Protein AF-A0A6G8BYR2-F1 (afdb_monomer)

Mean predicted aligned error: 15.85 Å

Sequence (179 aa):
MNPRNVGEQSTIRPHPKEGRGKWTAQESSRLRELYPQHTARQIASMMSKPLTEVQRQATKLGLRKHNKGSSKHIGSERMDRGYLIRKVTDTGQPKKDWKRVELIEWEALNGPIPAGMMLMVKNPALPRTMDNLGLFTSQQHWERVLVQNQHPELRQLCQLKGQITQAINRRTSPKRKAP

Secondary structure (DSSP, 8-state):
-----------------TT-SPPPHHHHHHHHHHTTTS-HHHHHHHTT--HHHHHHHHHHTT--------SSPTT-EEEETTEEEEE---SS-HHHHEEEHHHHHHHHHH-SPPTTEEEEES-TTS---STTEEEEEHHHHHHHHHHHT-SHHHHHHHHHHHHHHHHHHHHHS------

Structure (mmCIF, N/CA/C/O backbone):
data_AF-A0A6G8BYR2-F1
#
_entry.id   AF-A0A6G8BYR2-F1
#
loop_
_atom_site.group_PDB
_atom_site.id
_atom_site.type_symbol
_atom_site.label_atom_id
_atom_site.label_alt_id
_atom_site.label_comp_id
_atom_site.label_asym_id
_atom_site.label_entity_id
_atom_site.label_seq_id
_atom_site.pdbx_PDB_ins_code
_atom_site.Cartn_x
_atom_site.Cartn_y
_atom_site.Cartn_z
_atom_site.occupancy
_atom_site.B_iso_or_equiv
_atom_site.auth_seq_id
_atom_site.auth_comp_id
_atom_site.auth_asym_id
_atom_site.auth_atom_id
_atom_site.pdbx_PDB_model_num
ATOM 1 N N . MET A 1 1 ? 4.360 38.176 70.015 1.00 38.22 1 MET A N 1
ATOM 2 C CA . MET A 1 1 ? 3.374 38.404 68.933 1.00 38.22 1 MET A CA 1
ATOM 3 C C . MET A 1 1 ? 3.750 37.559 67.719 1.00 38.22 1 MET A C 1
ATOM 5 O O . MET A 1 1 ? 4.933 37.381 67.472 1.00 38.22 1 MET A O 1
ATOM 9 N N . ASN A 1 2 ? 2.746 36.980 67.061 1.00 35.81 2 ASN A N 1
ATOM 10 C CA . ASN A 1 2 ? 2.781 35.709 66.323 1.00 35.81 2 ASN A CA 1
ATOM 11 C C . ASN A 1 2 ? 3.611 35.664 65.013 1.00 35.81 2 ASN A C 1
ATOM 13 O O . ASN A 1 2 ? 3.721 36.680 64.329 1.00 35.81 2 ASN A O 1
ATOM 17 N N . PRO A 1 3 ? 4.129 34.476 64.632 1.00 36.97 3 PRO A N 1
ATOM 18 C CA . PRO A 1 3 ? 4.984 34.253 63.470 1.00 36.97 3 PRO A CA 1
ATOM 19 C C . PRO A 1 3 ? 4.245 33.764 62.202 1.00 36.97 3 PRO A C 1
ATOM 21 O O . PRO A 1 3 ? 3.216 33.106 62.270 1.00 36.97 3 PRO A O 1
ATOM 24 N N . ARG A 1 4 ? 4.898 34.027 61.060 1.00 37.19 4 ARG A N 1
ATOM 25 C CA . ARG A 1 4 ? 5.060 33.191 59.847 1.00 37.19 4 ARG A CA 1
ATOM 26 C C . ARG A 1 4 ? 3.816 32.619 59.142 1.00 37.19 4 ARG A C 1
ATOM 28 O O . ARG A 1 4 ? 3.274 31.579 59.491 1.00 37.19 4 ARG A O 1
ATOM 35 N N . ASN A 1 5 ? 3.543 33.264 58.009 1.00 40.84 5 ASN A N 1
ATOM 36 C CA . ASN A 1 5 ? 3.005 32.732 56.757 1.00 40.84 5 ASN A CA 1
ATOM 37 C C . ASN A 1 5 ? 3.404 31.258 56.497 1.00 40.84 5 ASN A C 1
ATOM 39 O O . ASN A 1 5 ? 4.590 30.956 56.342 1.00 40.84 5 ASN A O 1
ATOM 43 N N . VAL A 1 6 ? 2.416 30.363 56.423 1.00 37.97 6 VAL A N 1
ATOM 44 C CA . VAL A 1 6 ? 2.552 29.013 55.859 1.00 37.97 6 VAL A CA 1
ATOM 45 C C . VAL A 1 6 ? 1.525 28.910 54.742 1.00 37.97 6 VAL A C 1
ATOM 47 O O . VAL A 1 6 ? 0.324 28.846 54.993 1.00 37.97 6 VAL A O 1
ATOM 50 N N . GLY A 1 7 ? 2.028 28.956 53.509 1.00 35.97 7 GLY A N 1
ATOM 51 C CA . GLY A 1 7 ? 1.240 28.841 52.294 1.00 35.97 7 GLY A CA 1
ATOM 52 C C . GLY A 1 7 ? 0.418 27.559 52.272 1.00 35.97 7 GLY A C 1
ATOM 53 O O . GLY A 1 7 ? 0.897 26.477 52.619 1.00 35.97 7 GLY A O 1
ATOM 54 N N . GLU A 1 8 ? -0.828 27.729 51.847 1.00 34.91 8 GLU A N 1
ATOM 55 C CA . GLU A 1 8 ? -1.816 26.700 51.572 1.00 34.91 8 GLU A CA 1
ATOM 56 C C . GLU A 1 8 ? -1.212 25.592 50.704 1.00 34.91 8 GLU A C 1
ATOM 58 O O . GLU A 1 8 ? -1.094 25.693 49.481 1.00 34.91 8 GLU A O 1
ATOM 63 N N . GLN A 1 9 ? -0.839 24.487 51.345 1.00 35.09 9 GLN A N 1
ATOM 64 C CA . GLN A 1 9 ? -0.649 23.229 50.648 1.00 35.09 9 GLN A CA 1
ATOM 65 C C . GLN A 1 9 ? -2.033 22.776 50.190 1.00 35.09 9 GLN A C 1
ATOM 67 O O . GLN A 1 9 ? -2.810 22.214 50.961 1.00 35.09 9 GLN A O 1
ATOM 72 N N . SER A 1 10 ? -2.348 23.075 48.927 1.00 36.00 10 SER A N 1
ATOM 73 C CA . SER A 1 10 ? -3.464 22.490 48.195 1.00 36.00 10 SER A CA 1
ATOM 74 C C . SER A 1 10 ? -3.357 20.973 48.326 1.00 36.00 10 SER A C 1
ATOM 76 O O . SER A 1 10 ? -2.508 20.316 47.719 1.00 36.00 10 SER A O 1
ATOM 78 N N . THR A 1 11 ? -4.166 20.426 49.227 1.00 37.25 11 THR A N 1
ATOM 79 C CA . THR A 1 11 ? -4.228 19.004 49.516 1.00 37.25 11 THR A CA 1
ATOM 80 C C . THR A 1 11 ? -4.771 18.318 48.272 1.00 37.25 11 THR A C 1
ATOM 82 O O . THR A 1 11 ? -5.967 18.347 47.987 1.00 37.25 11 THR A O 1
ATOM 85 N N . ILE A 1 12 ? -3.875 17.702 47.499 1.00 39.19 12 ILE A N 1
ATOM 86 C CA . ILE A 1 12 ? -4.235 16.768 46.434 1.00 39.19 12 ILE A CA 1
ATOM 87 C C . ILE A 1 12 ? -4.995 15.626 47.113 1.00 39.19 12 ILE A C 1
ATOM 89 O O . ILE A 1 12 ? -4.398 14.683 47.631 1.00 39.19 12 ILE A O 1
ATOM 93 N N . ARG A 1 13 ? -6.328 15.731 47.166 1.00 37.06 13 ARG A N 1
ATOM 94 C CA . ARG A 1 13 ? -7.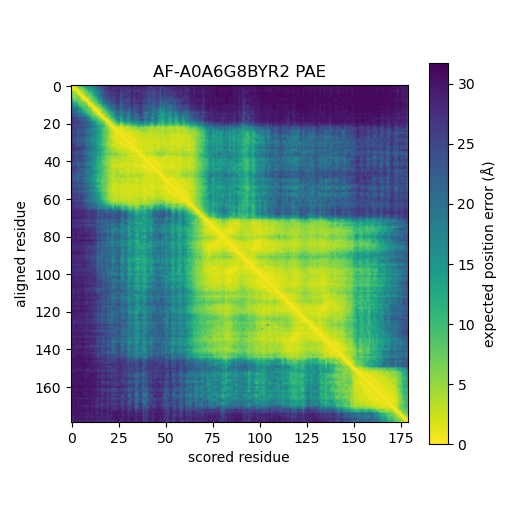189 14.650 47.642 1.00 37.06 13 ARG A CA 1
ATOM 95 C C . ARG A 1 13 ? -6.927 13.431 46.750 1.00 37.06 13 ARG A C 1
ATOM 97 O O . ARG A 1 13 ? -7.122 13.529 45.530 1.00 37.06 13 ARG A O 1
ATOM 104 N N . PRO A 1 14 ? -6.497 12.284 47.305 1.00 39.59 14 PRO A N 1
ATOM 105 C CA . PRO A 1 14 ? -6.423 11.064 46.525 1.00 39.59 14 PRO A CA 1
ATOM 106 C C . PRO A 1 14 ? -7.851 10.734 46.096 1.00 39.59 14 PRO A C 1
ATOM 108 O O . PRO A 1 14 ? -8.724 10.508 46.931 1.00 39.59 14 PRO A O 1
ATOM 111 N N . HIS A 1 15 ? -8.110 10.772 44.790 1.00 40.03 15 HIS A N 1
ATOM 112 C CA . HIS A 1 15 ? -9.406 10.366 44.267 1.00 40.03 15 HIS A CA 1
ATOM 113 C C . HIS A 1 15 ? -9.597 8.878 44.614 1.00 40.03 15 HIS A C 1
ATOM 115 O O . HIS A 1 15 ? -8.688 8.079 44.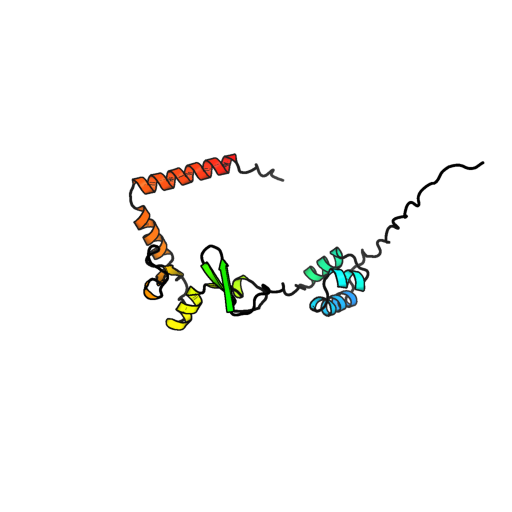343 1.00 40.03 15 HIS A O 1
ATOM 121 N N . PRO A 1 16 ? -10.716 8.494 45.251 1.00 41.28 16 PRO A N 1
ATOM 122 C CA . PRO A 1 16 ? -10.936 7.128 45.705 1.00 41.28 16 PRO A CA 1
ATOM 123 C C . PRO A 1 16 ? -10.871 6.165 44.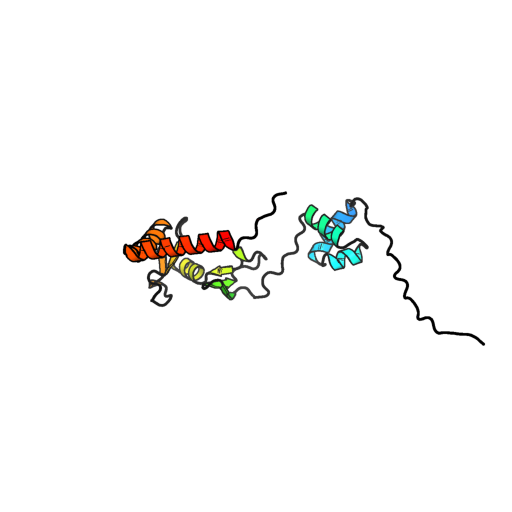513 1.00 41.28 16 PRO A C 1
ATOM 125 O O . PRO A 1 16 ? -11.444 6.419 43.455 1.00 41.28 16 PRO A O 1
ATOM 128 N N . LYS A 1 17 ? -10.139 5.050 44.661 1.00 46.16 17 LYS A N 1
ATOM 129 C CA . LYS A 1 17 ? -10.001 4.004 43.629 1.00 46.16 17 LYS A CA 1
ATOM 130 C C . LYS A 1 17 ? -11.261 3.130 43.541 1.00 46.16 17 LYS A C 1
ATOM 132 O O . LYS A 1 17 ? -11.168 1.902 43.577 1.00 46.16 17 LYS A O 1
ATOM 137 N N . GLU A 1 18 ? -12.430 3.740 43.402 1.00 48.72 18 GLU A N 1
ATOM 138 C CA . GLU A 1 18 ? -13.678 3.043 43.088 1.00 48.72 18 GLU A CA 1
ATOM 139 C C . GLU A 1 18 ? -13.744 2.792 41.580 1.00 48.72 18 GLU A C 1
ATOM 141 O O . GLU A 1 18 ? -14.346 3.523 40.806 1.00 48.72 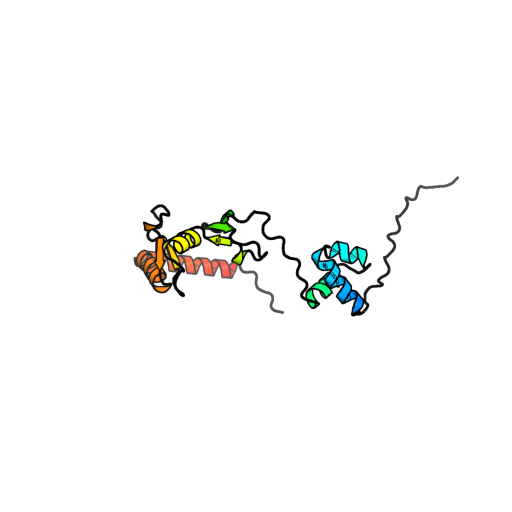18 GLU A O 1
ATOM 146 N N . GLY A 1 19 ? -13.010 1.777 41.131 1.00 49.16 19 GLY A N 1
ATOM 147 C CA . GLY A 1 19 ? -12.955 1.435 39.707 1.00 49.16 19 GLY A CA 1
ATOM 148 C C . GLY A 1 19 ? -12.402 0.054 39.395 1.00 49.16 19 GLY A C 1
ATOM 149 O O . GLY A 1 19 ? -12.519 -0.409 38.277 1.00 49.16 19 GLY A O 1
ATOM 150 N N . ARG A 1 20 ? -11.858 -0.692 40.364 1.00 54.41 20 ARG A N 1
ATOM 151 C CA . ARG A 1 20 ? -11.393 -2.074 40.121 1.00 54.41 20 ARG A CA 1
ATOM 152 C C . ARG A 1 20 ? -12.543 -3.096 40.126 1.00 54.41 20 ARG A C 1
ATOM 154 O O . ARG A 1 20 ? -12.381 -4.207 40.620 1.00 54.41 20 ARG A O 1
ATOM 161 N N . GLY A 1 21 ? -13.710 -2.707 39.619 1.00 62.16 21 GLY A N 1
ATOM 162 C CA . GLY A 1 21 ? -14.908 -3.540 39.542 1.00 62.16 21 GLY A CA 1
ATOM 163 C C . GLY A 1 21 ? -15.011 -4.254 38.195 1.00 62.16 21 GLY A C 1
ATOM 164 O O . GLY A 1 21 ? -14.617 -3.719 37.164 1.00 62.16 21 GLY A O 1
ATOM 165 N N . LYS A 1 22 ? -15.539 -5.482 38.187 1.00 70.31 22 LYS A N 1
ATOM 166 C CA . LYS A 1 22 ? -15.832 -6.213 36.945 1.00 70.31 22 LYS A CA 1
ATOM 167 C C . LYS A 1 22 ? -16.849 -5.410 36.124 1.00 70.31 22 LYS A C 1
ATOM 169 O O . LYS A 1 22 ? -17.891 -5.046 36.653 1.00 70.31 22 LYS A O 1
ATOM 174 N N . TRP A 1 23 ? -16.558 -5.178 34.844 1.00 75.88 23 TRP A N 1
ATOM 175 C CA . TRP A 1 23 ? -17.496 -4.543 33.915 1.00 75.88 23 TRP A CA 1
ATOM 176 C C . TRP A 1 23 ? -18.812 -5.312 33.860 1.00 75.88 23 TRP A C 1
ATOM 178 O O . TRP A 1 23 ? -18.832 -6.499 33.526 1.00 75.88 23 TRP A O 1
ATOM 188 N N . THR A 1 24 ? -19.903 -4.618 34.145 1.00 86.44 24 THR A N 1
ATOM 189 C CA . THR A 1 24 ? -21.259 -5.140 34.017 1.00 86.44 24 THR A CA 1
ATOM 190 C C . THR A 1 24 ? -21.710 -5.133 32.552 1.00 86.44 24 THR A C 1
ATOM 192 O O . THR A 1 24 ? -21.136 -4.459 31.683 1.00 86.44 24 THR A O 1
ATOM 195 N N . ALA A 1 25 ? -22.762 -5.899 32.253 1.00 83.62 25 ALA A N 1
ATOM 196 C CA . ALA A 1 25 ? -23.364 -5.924 30.921 1.00 83.62 25 ALA A CA 1
ATOM 197 C C . ALA A 1 25 ? -23.921 -4.544 30.521 1.00 83.62 25 ALA A C 1
ATOM 199 O O . ALA A 1 25 ? -23.737 -4.122 29.381 1.00 83.62 25 ALA A O 1
ATOM 200 N N . GLN A 1 26 ? -24.512 -3.810 31.470 1.00 82.94 26 GLN A N 1
ATOM 201 C CA . GLN A 1 26 ? -25.056 -2.465 31.254 1.00 82.94 26 GLN A CA 1
ATOM 202 C C . GLN A 1 26 ? -23.958 -1.451 30.925 1.00 82.94 26 GLN A C 1
ATOM 204 O O . GLN A 1 26 ? -24.075 -0.720 29.943 1.00 82.94 26 GLN A O 1
ATOM 209 N N . GLU A 1 27 ? -22.852 -1.460 31.674 1.00 85.62 27 GLU A N 1
ATOM 210 C CA . GLU A 1 27 ? -21.699 -0.597 31.387 1.00 85.62 27 GLU A CA 1
ATOM 211 C C . GLU A 1 27 ? -21.107 -0.908 30.007 1.00 85.62 27 GLU A C 1
ATOM 213 O O . GLU A 1 27 ? -20.753 -0.002 29.256 1.00 85.62 27 GLU A O 1
ATOM 218 N N . SER A 1 28 ? -21.045 -2.190 29.637 1.00 86.88 28 SER A N 1
ATOM 219 C CA . SER A 1 28 ? -20.542 -2.618 28.329 1.00 86.88 28 SER A CA 1
ATOM 220 C C . SER A 1 28 ? -21.453 -2.170 27.181 1.00 86.88 28 SER A C 1
ATOM 222 O O . SER A 1 28 ? -20.954 -1.752 26.137 1.00 86.88 28 SER A O 1
ATOM 224 N N . SER A 1 29 ? -22.775 -2.222 27.361 1.00 87.19 29 SER A N 1
ATOM 225 C CA . SER A 1 29 ? -23.745 -1.697 26.390 1.00 87.19 29 SER A CA 1
ATOM 226 C C . SER A 1 29 ? -23.658 -0.180 26.272 1.00 87.19 29 SER A C 1
ATOM 228 O O . SER A 1 29 ? -23.573 0.338 25.160 1.00 87.19 29 SER A O 1
ATOM 230 N N . ARG A 1 30 ? -23.565 0.530 27.403 1.00 88.94 30 ARG A N 1
ATOM 231 C CA . ARG A 1 30 ? -23.409 1.987 27.412 1.00 88.94 30 ARG A CA 1
ATOM 232 C C . ARG A 1 30 ? -22.109 2.420 26.741 1.00 88.94 30 ARG A C 1
ATOM 234 O O . ARG A 1 30 ? -22.097 3.384 25.983 1.00 88.94 30 ARG A O 1
ATOM 241 N N . LEU A 1 31 ? -21.027 1.666 26.945 1.00 88.50 31 LEU A N 1
ATOM 242 C CA . LEU A 1 31 ? -19.773 1.889 26.234 1.00 88.50 31 LEU A CA 1
ATOM 243 C C . LEU A 1 31 ? -19.962 1.742 24.719 1.00 88.50 31 LEU A C 1
ATOM 245 O O . LEU A 1 31 ? -19.495 2.611 23.994 1.00 88.50 31 LEU A O 1
ATOM 249 N N . ARG A 1 32 ? -20.665 0.709 24.230 1.00 87.88 32 ARG A N 1
ATOM 250 C CA . ARG A 1 32 ? -20.941 0.545 22.786 1.00 87.88 32 ARG A CA 1
ATOM 251 C C . ARG A 1 32 ? -21.738 1.709 22.197 1.00 87.88 32 ARG A C 1
ATOM 253 O O . ARG A 1 32 ? -21.446 2.118 21.081 1.00 87.88 32 ARG A O 1
ATOM 260 N N . GLU A 1 33 ? -22.705 2.232 22.940 1.00 88.75 33 GLU A N 1
ATOM 261 C CA . GLU A 1 33 ? -23.562 3.340 22.510 1.00 88.75 33 GLU A CA 1
ATOM 262 C C . GLU A 1 33 ? -22.806 4.677 22.448 1.00 88.75 33 GLU A C 1
ATOM 264 O O . GLU A 1 33 ? -22.962 5.443 21.501 1.00 88.75 33 GLU A O 1
ATOM 269 N N . LEU A 1 34 ? -21.938 4.944 23.430 1.00 87.69 34 LEU A N 1
ATOM 270 C CA . LEU A 1 34 ? -21.209 6.212 23.534 1.00 87.69 34 LEU A CA 1
ATOM 271 C C . LEU A 1 34 ? -19.938 6.260 22.669 1.00 87.69 34 LEU A C 1
ATOM 273 O O . LEU A 1 34 ? -19.490 7.346 22.297 1.00 87.69 34 LEU A O 1
ATOM 277 N N . TYR A 1 35 ? -19.339 5.110 22.340 1.00 85.81 35 TYR A N 1
ATOM 278 C CA . TYR A 1 35 ? -18.058 5.034 21.621 1.00 85.81 35 TYR A CA 1
ATOM 279 C C . TYR A 1 35 ? -18.038 5.667 20.215 1.00 85.81 35 TYR A C 1
ATOM 281 O O . TYR A 1 35 ? -17.005 6.237 19.849 1.00 85.81 35 TYR A O 1
ATOM 289 N N . PRO A 1 36 ? -19.122 5.614 19.412 1.00 82.06 36 PRO A N 1
ATOM 290 C CA . PRO A 1 36 ? -19.181 6.306 18.125 1.00 82.06 36 PRO A CA 1
ATOM 291 C C . PRO A 1 36 ? -19.123 7.835 18.254 1.00 82.06 36 PRO A C 1
ATOM 293 O O . PRO A 1 36 ? -18.505 8.493 17.418 1.00 82.06 36 PRO A O 1
ATOM 296 N N . GLN A 1 37 ? -19.740 8.401 19.299 1.00 82.94 37 GLN A N 1
ATOM 297 C CA . GLN A 1 37 ? -19.917 9.851 19.454 1.00 82.94 37 GLN A CA 1
ATOM 298 C C . GLN A 1 37 ? -18.834 10.506 20.322 1.00 82.94 37 GLN A C 1
ATOM 300 O O . GLN A 1 37 ? -18.429 11.642 20.072 1.00 82.94 37 GLN A O 1
ATOM 305 N N . HIS A 1 38 ? -18.317 9.794 21.324 1.00 84.12 38 HIS A N 1
ATOM 306 C CA . HIS A 1 38 ? -17.411 10.350 22.323 1.00 84.12 38 HIS A CA 1
ATOM 307 C C . HIS A 1 38 ? -16.025 9.701 22.277 1.00 84.12 38 HIS A C 1
ATOM 309 O O . HIS A 1 38 ? -15.837 8.534 21.939 1.00 84.12 38 HIS A O 1
ATOM 315 N N . THR A 1 39 ? -14.992 10.470 22.621 1.00 85.94 39 THR A N 1
ATOM 316 C CA . THR A 1 39 ? -13.645 9.915 22.825 1.00 85.94 39 THR A CA 1
ATOM 317 C C . THR A 1 39 ? -13.599 9.064 24.092 1.00 85.94 39 THR A C 1
ATOM 319 O O . THR A 1 39 ? -14.304 9.348 25.055 1.00 85.94 39 THR A O 1
ATOM 322 N N . ALA A 1 40 ? -12.692 8.083 24.156 1.00 85.19 40 ALA A N 1
ATOM 323 C CA . ALA A 1 40 ? -12.499 7.275 25.366 1.00 85.19 40 ALA A CA 1
ATOM 324 C C . ALA A 1 40 ? -12.237 8.129 26.625 1.00 85.19 40 ALA A C 1
ATOM 326 O O . ALA A 1 40 ? -12.639 7.747 27.717 1.00 85.19 40 ALA A O 1
ATOM 327 N N . ARG A 1 41 ? -11.616 9.309 26.467 1.00 86.69 41 ARG A N 1
ATOM 328 C CA . ARG A 1 41 ? -11.409 10.281 27.550 1.00 86.69 41 ARG A CA 1
ATOM 329 C C . ARG A 1 41 ? -12.711 10.925 28.020 1.00 86.69 41 ARG A C 1
ATOM 331 O O . ARG A 1 41 ? -12.932 11.000 29.219 1.00 86.69 41 ARG A O 1
ATOM 338 N N . GLN A 1 42 ? -13.572 11.347 27.097 1.00 87.62 42 GLN A N 1
ATOM 339 C CA . GLN A 1 42 ? -14.892 11.885 27.438 1.00 87.62 42 GLN A CA 1
ATOM 340 C C . GLN A 1 42 ? -15.779 10.813 28.083 1.00 87.62 42 GLN A C 1
ATOM 342 O O . GLN A 1 42 ? -16.419 11.088 29.089 1.00 87.62 42 GLN A O 1
ATOM 347 N N . ILE A 1 43 ? -15.751 9.579 27.570 1.00 89.19 43 ILE A N 1
ATOM 348 C CA . ILE A 1 43 ? -16.507 8.451 28.139 1.00 89.19 43 ILE A CA 1
ATOM 349 C C . ILE A 1 43 ? -16.023 8.124 29.556 1.00 89.19 43 ILE A C 1
ATOM 351 O O . ILE A 1 43 ? -16.841 7.908 30.443 1.00 89.19 43 ILE A O 1
ATOM 355 N N . ALA A 1 44 ? -14.707 8.136 29.788 1.00 88.94 44 ALA A N 1
ATOM 356 C CA . ALA A 1 44 ? -14.128 7.958 31.119 1.00 88.94 44 ALA A CA 1
ATOM 357 C C . ALA A 1 44 ? -14.656 8.999 32.118 1.00 88.94 44 ALA A C 1
ATOM 359 O O . ALA A 1 44 ? -15.061 8.634 33.219 1.00 88.94 44 ALA A O 1
ATOM 360 N N . SER A 1 45 ? -14.731 10.270 31.707 1.00 89.00 45 SER A N 1
ATOM 361 C CA . SER A 1 45 ? -15.327 11.338 32.517 1.00 89.00 45 SER A CA 1
ATOM 362 C C . SER A 1 45 ? -16.835 11.160 32.736 1.00 89.00 45 SER A C 1
ATOM 364 O O . SER A 1 45 ? -17.306 11.420 33.833 1.00 89.00 45 SER A O 1
ATOM 366 N N . MET A 1 46 ? -17.588 10.696 31.732 1.00 88.06 46 MET A N 1
ATOM 367 C CA . MET A 1 46 ? -19.042 10.484 31.835 1.00 88.06 46 MET A CA 1
ATOM 368 C C . MET A 1 46 ? -19.423 9.291 32.720 1.00 88.06 46 MET A C 1
ATOM 370 O O . MET A 1 46 ? -20.448 9.329 33.389 1.00 88.06 46 MET A O 1
ATOM 374 N N . MET A 1 47 ? -18.624 8.221 32.702 1.00 84.00 47 MET A N 1
ATOM 375 C CA . MET A 1 47 ? -18.880 6.989 33.461 1.00 84.00 47 MET A CA 1
ATOM 376 C C . MET A 1 47 ? -18.142 6.951 34.808 1.00 84.00 47 MET A C 1
ATOM 378 O O . MET A 1 47 ? -18.206 5.935 35.495 1.00 84.00 47 MET A O 1
ATOM 382 N N . SER A 1 48 ? -17.402 8.011 35.162 1.00 85.50 48 SER A N 1
ATOM 383 C CA . SER A 1 48 ? -16.525 8.067 36.344 1.00 85.50 48 SER A CA 1
ATOM 384 C C . SER A 1 48 ? -15.570 6.866 36.455 1.00 85.50 48 SER A C 1
ATOM 386 O O . SER A 1 48 ? -15.285 6.376 37.544 1.00 85.50 48 SER A O 1
ATOM 388 N N . LYS A 1 49 ? -15.060 6.375 35.315 1.00 84.12 49 LYS A N 1
ATOM 389 C CA . LYS A 1 49 ? -14.122 5.238 35.231 1.00 84.12 49 LYS A CA 1
ATOM 390 C C . LYS A 1 49 ? -12.732 5.719 34.805 1.00 84.12 49 LYS A C 1
ATOM 392 O O . LYS A 1 49 ? -12.623 6.672 34.032 1.00 84.12 49 LYS A O 1
ATOM 397 N N . PRO A 1 50 ? -11.644 5.038 35.202 1.00 87.38 50 PRO A N 1
ATOM 398 C CA . PRO A 1 50 ? -10.314 5.322 34.674 1.00 87.38 50 PRO A CA 1
ATOM 399 C C . PRO A 1 50 ? -10.253 5.153 33.146 1.00 87.38 50 PRO A C 1
ATOM 401 O O . PRO A 1 50 ? -10.733 4.158 32.599 1.00 87.38 50 PRO A O 1
ATOM 404 N N . LEU A 1 51 ? -9.578 6.079 32.451 1.00 85.38 51 LEU A N 1
ATOM 405 C CA . LEU A 1 51 ? -9.374 6.025 30.992 1.00 85.38 51 LEU A CA 1
ATOM 406 C C . LEU A 1 51 ? -8.802 4.679 30.525 1.00 85.38 51 LEU A C 1
ATOM 408 O O . LEU A 1 51 ? -9.236 4.131 29.512 1.00 85.38 51 LEU A O 1
ATOM 412 N N . THR A 1 52 ? -7.841 4.143 31.276 1.00 85.19 52 THR A N 1
ATOM 413 C CA . THR A 1 52 ? -7.187 2.862 30.982 1.00 85.19 52 THR A CA 1
ATOM 414 C C . THR A 1 52 ? -8.174 1.697 30.990 1.00 85.19 52 THR A C 1
ATOM 416 O O . THR A 1 52 ? -8.044 0.765 30.199 1.00 85.19 52 THR A O 1
ATOM 419 N N . GLU A 1 53 ? -9.198 1.756 31.838 1.00 86.62 53 GLU A N 1
ATOM 420 C CA . GLU A 1 53 ? -10.201 0.709 31.963 1.00 86.62 53 GLU A CA 1
ATOM 421 C C . GLU A 1 53 ? -11.204 0.744 30.809 1.00 86.62 53 GLU A C 1
ATOM 423 O O . GLU A 1 53 ? -11.490 -0.289 30.205 1.00 86.62 53 GLU A O 1
ATOM 428 N N . VAL A 1 54 ? -11.649 1.948 30.436 1.00 87.62 54 VAL A N 1
ATOM 429 C CA . VAL A 1 54 ? -12.485 2.184 29.250 1.00 87.62 54 VAL A CA 1
ATOM 430 C C . VAL A 1 54 ? -11.761 1.734 27.980 1.00 87.62 54 VAL A C 1
ATOM 432 O O . VAL A 1 54 ? -12.353 1.063 27.139 1.00 87.62 54 VAL A O 1
ATOM 435 N N . GLN A 1 55 ? -10.463 2.030 27.847 1.00 86.56 55 GLN A N 1
ATOM 436 C CA . GLN A 1 55 ? -9.642 1.565 26.722 1.00 86.56 55 GLN A CA 1
ATOM 437 C C . GLN A 1 55 ? -9.507 0.036 26.688 1.00 86.56 55 GLN A C 1
ATOM 439 O O . GLN A 1 55 ? -9.650 -0.574 25.623 1.00 86.56 55 GLN A O 1
ATOM 444 N N . ARG A 1 56 ? -9.260 -0.598 27.844 1.00 87.38 56 ARG A N 1
ATOM 445 C CA . ARG A 1 56 ? -9.144 -2.060 27.945 1.00 87.38 56 ARG A CA 1
ATOM 446 C C . ARG A 1 56 ? -10.461 -2.742 27.589 1.00 87.38 56 ARG A C 1
ATOM 448 O O . ARG A 1 56 ? -10.455 -3.713 26.834 1.00 87.38 56 ARG A O 1
ATOM 455 N N . GLN A 1 57 ? -11.580 -2.215 28.081 1.00 88.56 57 GLN A N 1
ATOM 456 C CA . GLN A 1 57 ? -12.896 -2.749 27.757 1.00 88.56 57 GLN A CA 1
ATOM 457 C C . GLN A 1 57 ? -13.264 -2.511 26.293 1.00 88.56 57 GLN A C 1
ATOM 459 O O . GLN A 1 57 ? -13.726 -3.439 25.640 1.00 88.56 57 GLN A O 1
ATOM 464 N N . ALA A 1 58 ? -13.004 -1.327 25.737 1.00 87.56 58 ALA A N 1
ATOM 465 C CA . ALA A 1 58 ? -13.240 -1.059 24.319 1.00 87.56 58 ALA A CA 1
ATOM 466 C C . ALA A 1 58 ? -12.463 -2.038 23.428 1.00 87.56 58 ALA A C 1
ATOM 468 O O . ALA A 1 58 ? -13.033 -2.622 22.510 1.00 87.56 58 ALA A O 1
ATOM 469 N N . THR A 1 59 ? -11.198 -2.306 23.767 1.00 85.88 59 THR A N 1
ATOM 470 C CA . THR A 1 59 ? -10.377 -3.309 23.073 1.00 85.88 59 THR A CA 1
ATOM 471 C C . THR A 1 59 ? -10.987 -4.708 23.188 1.00 85.88 59 THR A C 1
ATOM 473 O O . THR A 1 59 ? -11.100 -5.404 22.182 1.00 85.88 59 THR A O 1
ATOM 476 N N . LYS A 1 60 ? -11.442 -5.104 24.387 1.00 87.19 60 LYS A N 1
ATOM 477 C CA . LYS A 1 60 ? -12.113 -6.394 24.626 1.00 87.19 60 LYS A CA 1
ATOM 478 C C . LYS A 1 60 ? -13.422 -6.535 23.841 1.00 87.19 60 LYS A C 1
ATOM 480 O O . LYS A 1 60 ? -13.739 -7.624 23.380 1.00 87.19 60 LYS A O 1
ATOM 485 N N . LEU A 1 61 ? -14.170 -5.445 23.681 1.00 85.44 61 LEU A N 1
ATOM 486 C CA . LEU A 1 61 ? -15.419 -5.396 22.916 1.00 85.44 61 LEU A CA 1
ATOM 487 C C . LEU A 1 61 ? -15.198 -5.190 21.407 1.00 85.44 61 LEU A C 1
ATOM 489 O O . LEU A 1 61 ? -16.175 -5.110 20.668 1.00 85.44 61 LEU A O 1
ATOM 493 N N . GLY A 1 62 ? -13.946 -5.075 20.944 1.00 84.06 62 GLY A N 1
ATOM 494 C CA . GLY A 1 62 ? -13.618 -4.811 19.540 1.00 84.06 62 GLY A CA 1
ATOM 495 C C . GLY A 1 62 ? -13.994 -3.404 19.059 1.00 84.06 62 GLY A C 1
ATOM 496 O O . GLY A 1 62 ? -13.970 -3.140 17.858 1.00 84.06 62 GLY A O 1
ATOM 497 N N . LEU A 1 63 ? -14.321 -2.492 19.977 1.00 82.94 63 LEU A N 1
ATOM 498 C CA . LEU A 1 63 ? -14.683 -1.115 19.672 1.00 82.94 63 LEU A CA 1
ATOM 499 C C . LEU A 1 63 ? -13.435 -0.355 19.227 1.00 82.94 63 LEU A C 1
ATOM 501 O O . LEU A 1 63 ? -12.557 -0.018 20.023 1.00 82.94 63 LEU A O 1
ATOM 505 N N . ARG A 1 64 ? -13.352 -0.092 17.925 1.00 72.75 64 ARG A N 1
ATOM 506 C CA . ARG A 1 64 ? -12.313 0.736 17.316 1.00 72.75 64 ARG A CA 1
ATOM 507 C C . ARG A 1 64 ? -12.949 2.020 16.834 1.00 72.75 64 ARG A C 1
ATOM 509 O O . ARG A 1 64 ? -13.947 1.993 16.121 1.00 72.75 64 ARG A O 1
ATOM 516 N N . LYS A 1 65 ? -12.365 3.156 17.213 1.00 69.06 65 LYS A N 1
ATOM 517 C CA . LYS A 1 65 ? -12.786 4.429 16.642 1.00 69.06 65 LYS A CA 1
ATOM 518 C C . LYS A 1 65 ? -12.413 4.355 15.171 1.00 69.06 65 LYS A C 1
ATOM 520 O O . LYS A 1 65 ? -11.296 3.920 14.871 1.00 69.06 65 LYS A O 1
ATOM 525 N N . HIS A 1 66 ? -13.314 4.756 14.274 1.00 58.97 66 HIS A N 1
ATOM 526 C CA . HIS A 1 66 ? -12.903 5.055 12.909 1.00 58.97 66 HIS A CA 1
ATOM 527 C C . HIS A 1 66 ? -11.764 6.052 13.041 1.00 58.97 66 HIS A C 1
ATOM 529 O O . HIS A 1 66 ? -11.956 7.186 13.489 1.00 58.97 66 HIS A O 1
ATOM 535 N N . ASN A 1 67 ? -10.549 5.568 12.792 1.00 56.84 67 ASN A N 1
ATOM 536 C CA . ASN A 1 67 ? -9.383 6.416 12.729 1.00 56.84 67 ASN A CA 1
ATOM 537 C C . ASN A 1 67 ? -9.790 7.441 11.687 1.00 56.84 67 ASN A C 1
ATOM 539 O O . ASN A 1 67 ? -10.126 7.009 10.584 1.00 56.84 67 ASN A O 1
ATOM 543 N N . LYS A 1 68 ? -9.932 8.721 12.068 1.00 56.41 68 LYS A N 1
ATOM 544 C CA . LYS A 1 68 ? -10.354 9.768 11.133 1.00 56.41 68 LYS A CA 1
ATOM 545 C C . LYS A 1 68 ? -9.415 9.586 9.948 1.00 56.41 68 LYS A C 1
ATOM 547 O O . LYS A 1 68 ? -8.211 9.815 10.098 1.00 56.41 68 LYS A O 1
ATOM 552 N N . GLY A 1 69 ? -9.935 9.022 8.852 1.00 57.09 69 GLY A N 1
ATOM 553 C CA . GLY A 1 69 ? -9.156 8.785 7.651 1.00 57.09 69 GLY A CA 1
ATOM 554 C C . GLY A 1 69 ? -8.510 10.114 7.312 1.00 57.09 69 GLY A C 1
ATOM 555 O O . GLY A 1 69 ? -9.055 11.160 7.674 1.00 57.09 69 GLY A O 1
ATOM 556 N N . SER A 1 70 ? -7.314 10.090 6.721 1.00 60.09 70 SER A N 1
ATOM 557 C CA . SER A 1 70 ? -6.580 11.308 6.354 1.00 60.09 70 SER A CA 1
ATOM 558 C C . SER A 1 70 ? -7.564 12.410 5.951 1.00 60.09 70 SER A C 1
ATOM 560 O O . SER A 1 70 ? -8.332 12.173 5.016 1.00 60.09 70 SER A O 1
ATOM 562 N N . SER A 1 71 ? -7.559 13.556 6.651 1.00 65.88 71 SER A N 1
ATOM 563 C CA . SER A 1 71 ? -8.558 14.649 6.548 1.00 65.88 71 SER A CA 1
ATOM 564 C C . SER A 1 71 ? -8.748 15.223 5.135 1.00 65.88 71 SER A C 1
ATOM 566 O O . SER A 1 71 ? -9.549 16.124 4.916 1.00 65.88 71 SER A O 1
ATOM 568 N N . LYS A 1 72 ? -7.961 14.725 4.189 1.00 80.69 72 LYS A N 1
ATOM 569 C CA . LYS A 1 72 ? -8.036 14.985 2.769 1.00 80.69 72 LYS A CA 1
ATOM 570 C C . LYS A 1 72 ? -9.304 14.370 2.169 1.00 80.69 72 LYS A C 1
ATOM 572 O O . LYS A 1 72 ? -9.682 13.249 2.516 1.00 80.69 72 LYS A O 1
ATOM 577 N N . HIS A 1 73 ? -9.929 15.095 1.253 1.00 87.81 73 HIS A N 1
ATOM 578 C CA . HIS A 1 73 ? -11.093 14.623 0.509 1.00 87.81 73 HIS A CA 1
ATOM 579 C C . HIS A 1 73 ? -10.706 13.496 -0.468 1.00 87.81 73 HIS A C 1
ATOM 581 O O . HIS A 1 73 ? -9.536 13.337 -0.832 1.00 87.81 73 HIS A O 1
ATOM 587 N N . ILE A 1 74 ? -11.684 12.692 -0.895 1.00 88.62 74 ILE A N 1
ATOM 588 C CA . ILE A 1 74 ? -11.486 11.729 -1.991 1.00 88.62 74 ILE A CA 1
ATOM 589 C C . ILE A 1 74 ? -11.030 12.508 -3.237 1.00 88.62 74 ILE A C 1
ATOM 591 O O . ILE A 1 74 ? -11.512 13.608 -3.498 1.00 88.62 74 ILE A O 1
ATOM 595 N N . GLY A 1 75 ? -10.043 11.980 -3.957 1.00 89.31 75 GLY A N 1
ATOM 596 C CA . GLY A 1 75 ? -9.387 12.638 -5.088 1.00 89.31 75 GLY A CA 1
ATOM 597 C C . GLY A 1 75 ? -8.143 13.450 -4.723 1.00 89.31 75 GLY A C 1
ATOM 598 O O . GLY A 1 75 ? -7.361 13.770 -5.610 1.00 89.31 75 GLY A O 1
ATOM 599 N N . SER A 1 76 ? -7.890 13.745 -3.442 1.00 91.00 76 SER A N 1
ATOM 600 C CA . SER A 1 76 ? -6.646 14.417 -3.056 1.00 91.00 76 SER A CA 1
ATOM 601 C C . SER A 1 76 ? -5.412 13.570 -3.388 1.00 91.00 76 SER A C 1
ATOM 603 O O . SER A 1 76 ? -5.386 12.362 -3.139 1.00 91.00 76 SER A O 1
ATOM 605 N N . GLU A 1 77 ? -4.352 14.233 -3.843 1.00 94.81 77 GLU A N 1
ATOM 606 C CA . GLU A 1 77 ? -3.078 13.607 -4.200 1.00 94.81 77 GLU A CA 1
ATOM 607 C C . GLU A 1 77 ? -1.969 13.928 -3.191 1.00 94.81 77 GLU A C 1
ATOM 609 O O . GLU A 1 77 ? -2.022 14.917 -2.444 1.00 94.81 77 GLU A O 1
ATOM 614 N N . ARG A 1 78 ? -0.969 13.046 -3.113 1.00 92.75 78 ARG A N 1
ATOM 615 C CA . ARG A 1 78 ? 0.291 13.287 -2.394 1.00 92.75 78 ARG A CA 1
ATOM 616 C C . ARG A 1 78 ? 1.396 12.356 -2.883 1.00 92.75 78 ARG A C 1
ATOM 618 O O . ARG A 1 78 ? 1.117 11.285 -3.416 1.00 92.75 78 ARG A O 1
ATOM 625 N N . MET A 1 79 ? 2.640 12.732 -2.604 1.00 92.69 79 MET A N 1
ATOM 626 C CA . MET A 1 79 ? 3.793 11.848 -2.765 1.00 92.69 79 MET A CA 1
ATOM 627 C C . MET A 1 79 ? 3.929 10.910 -1.558 1.00 92.69 79 MET A C 1
ATOM 629 O O . MET A 1 79 ? 3.797 11.337 -0.409 1.00 92.69 79 MET A O 1
ATOM 633 N N . ASP A 1 80 ? 4.200 9.632 -1.816 1.00 89.75 80 ASP A N 1
ATOM 634 C CA . ASP A 1 80 ? 4.504 8.615 -0.806 1.00 89.75 80 ASP A CA 1
ATOM 635 C C . ASP A 1 80 ? 5.575 7.665 -1.346 1.00 89.75 80 ASP A C 1
ATOM 637 O O . ASP A 1 80 ? 5.374 7.006 -2.364 1.00 89.75 80 ASP A O 1
ATOM 641 N N . ARG A 1 81 ? 6.741 7.617 -0.686 1.00 87.44 81 ARG A N 1
ATOM 642 C CA . ARG A 1 81 ? 7.871 6.742 -1.067 1.00 87.44 81 ARG A CA 1
ATOM 643 C C . ARG A 1 81 ? 8.257 6.831 -2.557 1.00 87.44 81 ARG A C 1
ATOM 645 O O . ARG A 1 81 ? 8.586 5.822 -3.169 1.00 87.44 81 ARG A O 1
ATOM 652 N N . GLY A 1 82 ? 8.188 8.033 -3.133 1.00 85.69 82 GLY A N 1
ATOM 653 C CA . GLY A 1 82 ? 8.505 8.292 -4.544 1.00 85.69 82 GLY A CA 1
ATOM 654 C C . GLY A 1 82 ? 7.355 8.056 -5.529 1.00 85.69 82 GLY A C 1
ATOM 655 O O . GLY A 1 82 ? 7.508 8.364 -6.704 1.00 85.69 82 GLY A O 1
ATOM 656 N N . TYR A 1 83 ? 6.195 7.582 -5.072 1.00 90.06 83 TYR A N 1
ATOM 657 C CA . TYR A 1 83 ? 5.019 7.392 -5.916 1.00 90.06 83 TYR A CA 1
ATOM 658 C C . TYR A 1 83 ? 3.970 8.470 -5.666 1.00 90.06 83 TYR A C 1
ATOM 660 O O . TYR A 1 83 ? 3.690 8.828 -4.519 1.00 90.06 83 TYR A O 1
ATOM 668 N N . LEU A 1 84 ? 3.334 8.933 -6.742 1.00 92.44 84 LEU A N 1
ATOM 669 C CA . LEU A 1 84 ? 2.132 9.748 -6.641 1.00 92.44 84 LEU A CA 1
ATOM 670 C C . LEU A 1 84 ? 0.942 8.841 -6.311 1.00 92.44 84 LEU A C 1
ATOM 672 O O . LEU A 1 84 ? 0.638 7.889 -7.038 1.00 92.44 84 LEU A O 1
ATOM 676 N N . ILE A 1 85 ? 0.275 9.123 -5.197 1.00 95.12 85 ILE A N 1
ATOM 677 C CA . ILE A 1 85 ? -0.898 8.384 -4.733 1.00 95.12 85 ILE A CA 1
ATOM 678 C C . ILE A 1 85 ? -2.100 9.320 -4.619 1.00 95.12 85 ILE A C 1
ATOM 680 O O . ILE A 1 85 ? -1.968 10.475 -4.209 1.00 95.12 85 ILE A O 1
ATOM 684 N N . ARG A 1 86 ? -3.282 8.799 -4.947 1.00 95.88 86 ARG A N 1
ATOM 685 C CA . ARG A 1 86 ? -4.567 9.500 -4.882 1.00 95.88 86 ARG A CA 1
ATOM 686 C C . ARG A 1 86 ? -5.489 8.793 -3.899 1.00 95.88 86 ARG A C 1
ATOM 688 O O . ARG A 1 86 ? -5.524 7.559 -3.848 1.00 95.88 86 ARG A O 1
ATOM 695 N N . LYS A 1 87 ? -6.219 9.576 -3.103 1.00 92.12 87 LYS A N 1
ATOM 696 C CA . LYS A 1 87 ? -7.233 9.045 -2.191 1.00 92.12 87 LYS A CA 1
ATOM 697 C C . LYS A 1 87 ? -8.434 8.566 -3.009 1.00 92.12 87 LYS A C 1
ATOM 699 O O . LYS A 1 87 ? -9.071 9.378 -3.669 1.00 92.12 87 LYS A O 1
ATOM 704 N N . VAL A 1 88 ? -8.728 7.272 -2.977 1.00 92.94 88 VAL A N 1
ATOM 705 C CA . VAL A 1 88 ? -9.813 6.632 -3.742 1.00 92.94 88 VAL A CA 1
ATOM 706 C C . VAL A 1 88 ? -11.023 6.290 -2.877 1.00 92.94 88 VAL A C 1
ATOM 708 O O . VAL A 1 88 ? -12.145 6.333 -3.366 1.00 92.94 88 VAL A O 1
ATOM 711 N N . THR A 1 89 ? -10.821 6.004 -1.588 1.00 88.81 89 THR A N 1
ATOM 712 C CA . THR A 1 89 ? -11.901 5.692 -0.636 1.00 88.81 89 THR A CA 1
ATOM 713 C C . THR A 1 89 ? -11.668 6.371 0.713 1.00 88.81 89 THR A C 1
ATOM 715 O O . THR A 1 89 ? -10.583 6.893 0.977 1.00 88.81 89 THR A O 1
ATOM 718 N N . ASP A 1 90 ? -12.687 6.383 1.576 1.00 83.88 90 ASP A N 1
ATOM 719 C CA . ASP A 1 90 ? -12.606 6.933 2.937 1.00 83.88 90 ASP A CA 1
ATOM 720 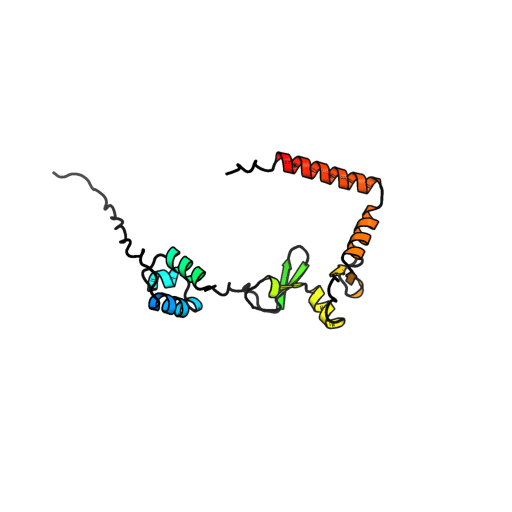C C . ASP A 1 90 ? -13.050 5.908 3.994 1.00 83.88 90 ASP A C 1
ATOM 722 O O . ASP A 1 90 ? -13.940 6.133 4.807 1.00 83.88 90 ASP A O 1
ATOM 726 N N . THR A 1 91 ? -12.441 4.724 3.949 1.00 79.06 91 THR A N 1
ATOM 727 C CA . THR A 1 91 ? -12.731 3.602 4.857 1.00 79.06 91 THR A CA 1
ATOM 728 C C . THR A 1 91 ? -12.044 3.740 6.221 1.00 79.06 91 THR A C 1
ATOM 730 O O . THR A 1 91 ? -12.322 2.972 7.145 1.00 79.06 91 THR A O 1
ATOM 733 N N . GLY A 1 92 ? -11.117 4.694 6.365 1.00 76.81 92 GLY A N 1
ATOM 734 C CA . GLY A 1 92 ? -10.265 4.850 7.546 1.00 76.81 92 GLY A CA 1
ATOM 735 C C . GLY A 1 92 ? -9.088 3.865 7.579 1.00 76.81 92 GLY A C 1
ATOM 736 O O . GLY A 1 92 ? -8.366 3.799 8.578 1.00 76.81 92 GLY A O 1
ATOM 737 N N . GLN A 1 93 ? -8.875 3.098 6.504 1.00 80.38 93 GLN A N 1
ATOM 738 C CA . GLN A 1 93 ? -7.739 2.194 6.325 1.00 80.38 93 GLN A CA 1
ATOM 739 C C . GLN A 1 93 ? -6.818 2.746 5.227 1.00 80.38 93 GLN A C 1
ATOM 741 O O . GLN A 1 93 ? -7.063 2.495 4.047 1.00 80.38 93 GLN A O 1
ATOM 746 N N . PRO A 1 94 ? -5.695 3.412 5.573 1.00 83.31 94 PRO A N 1
ATOM 747 C CA . PRO A 1 94 ? -4.853 4.105 4.595 1.00 83.31 94 PRO A CA 1
ATOM 748 C C . PRO A 1 94 ? -4.377 3.248 3.416 1.00 83.31 94 PRO A C 1
ATOM 750 O O . PRO A 1 94 ? -4.236 3.759 2.314 1.00 83.31 94 PRO A O 1
ATOM 753 N N . LYS A 1 95 ? -4.152 1.943 3.625 1.00 85.38 95 LYS A N 1
ATOM 754 C CA . LYS A 1 95 ? -3.734 1.012 2.560 1.00 85.38 95 LYS A CA 1
ATOM 755 C C . LYS A 1 95 ? -4.805 0.780 1.489 1.00 85.38 95 LYS A C 1
ATOM 757 O O . LYS A 1 95 ? -4.450 0.449 0.367 1.00 85.38 95 LYS A O 1
ATOM 762 N N . LYS A 1 96 ? -6.085 0.886 1.854 1.00 85.50 96 LYS A N 1
ATOM 763 C CA . LYS A 1 96 ? -7.225 0.765 0.933 1.00 85.50 96 LYS A CA 1
ATOM 764 C C . LYS A 1 96 ? -7.608 2.125 0.360 1.00 85.50 96 LYS A C 1
ATOM 766 O O . LYS A 1 96 ? -7.905 2.233 -0.820 1.00 85.50 96 LYS A O 1
ATOM 771 N N . ASP A 1 97 ? -7.529 3.151 1.203 1.00 89.38 97 ASP A N 1
ATOM 772 C CA . ASP A 1 97 ? -7.941 4.514 0.873 1.00 89.38 97 ASP A CA 1
ATOM 773 C C . ASP A 1 97 ? -7.028 5.207 -0.126 1.00 89.38 97 ASP A C 1
ATOM 775 O O . ASP A 1 97 ? -7.468 6.133 -0.797 1.00 89.38 97 ASP A O 1
ATOM 779 N N . TRP A 1 98 ? -5.777 4.771 -0.247 1.00 92.44 98 TRP A N 1
ATOM 780 C CA . TRP A 1 98 ? -4.793 5.385 -1.125 1.00 92.44 98 TRP A CA 1
ATOM 781 C C . TRP A 1 98 ? -4.294 4.387 -2.161 1.00 92.44 98 TRP A C 1
ATOM 783 O O . TRP A 1 98 ? -3.748 3.340 -1.814 1.00 92.44 98 TRP A O 1
ATOM 793 N N . LYS A 1 99 ? -4.425 4.749 -3.439 1.00 93.81 99 LYS A N 1
ATOM 794 C CA . LYS A 1 99 ? -3.933 3.959 -4.571 1.00 93.81 99 LYS A CA 1
ATOM 795 C C . LYS A 1 99 ? -2.970 4.798 -5.407 1.00 93.81 99 LYS A C 1
ATOM 797 O O . LYS A 1 99 ? -3.101 6.018 -5.480 1.00 93.81 99 LYS A O 1
ATOM 802 N N . ARG A 1 100 ? -1.967 4.159 -6.013 1.00 93.81 100 ARG A N 1
ATOM 803 C CA . ARG A 1 100 ? -1.036 4.823 -6.943 1.00 93.81 100 ARG A CA 1
ATOM 804 C C . ARG A 1 100 ? -1.807 5.381 -8.131 1.00 93.81 100 ARG A C 1
ATOM 806 O O . ARG A 1 100 ? -2.598 4.655 -8.726 1.00 93.81 100 ARG A O 1
ATOM 813 N N . VAL A 1 101 ? -1.529 6.632 -8.490 1.00 93.38 101 VAL A N 1
ATOM 814 C CA . VAL A 1 101 ? -2.174 7.312 -9.624 1.00 93.38 101 VAL A CA 1
ATOM 815 C C . VAL A 1 101 ? -1.986 6.516 -10.912 1.00 93.38 101 VAL A C 1
ATOM 817 O O . VAL A 1 101 ? -2.935 6.304 -11.652 1.00 93.38 101 VAL A O 1
ATOM 820 N N . GLU A 1 102 ? -0.797 5.955 -11.112 1.00 90.12 102 GLU A N 1
ATOM 821 C CA . GLU A 1 102 ? -0.479 5.154 -12.300 1.00 90.12 102 GLU A CA 1
ATOM 822 C C . GLU A 1 102 ? -1.286 3.869 -12.399 1.00 90.12 102 GLU A C 1
ATOM 824 O O . GLU A 1 102 ? -1.635 3.462 -13.498 1.00 90.12 102 GLU A O 1
ATOM 829 N N . LEU A 1 103 ? -1.615 3.250 -11.264 1.00 91.88 103 LEU A N 1
ATOM 830 C CA . LEU A 1 103 ? -2.475 2.074 -11.265 1.00 91.88 103 LEU A CA 1
ATOM 831 C C . LEU A 1 103 ? -3.911 2.463 -11.625 1.00 91.88 103 LEU A C 1
ATOM 833 O O . LEU A 1 103 ? -4.558 1.731 -12.358 1.00 91.88 103 LEU A O 1
ATOM 837 N N . ILE A 1 104 ? -4.396 3.609 -11.133 1.00 92.19 104 ILE A N 1
ATOM 838 C CA . ILE A 1 104 ? -5.743 4.111 -11.447 1.00 92.19 104 ILE A CA 1
ATOM 839 C C . ILE A 1 104 ? -5.862 4.408 -12.947 1.00 92.19 104 ILE A C 1
ATOM 841 O O . ILE A 1 104 ? -6.814 3.976 -13.585 1.00 92.19 104 ILE A O 1
ATOM 845 N N . GLU A 1 105 ? -4.888 5.125 -13.510 1.00 92.06 105 GLU A N 1
ATOM 846 C CA . GLU A 1 105 ? -4.873 5.490 -14.932 1.00 92.06 105 GLU A CA 1
ATOM 847 C C . GLU A 1 105 ? -4.709 4.263 -15.835 1.00 92.06 105 GLU A C 1
ATOM 849 O O . GLU A 1 105 ? -5.408 4.140 -16.838 1.00 92.06 105 GLU A O 1
ATOM 854 N N . TRP A 1 106 ? -3.844 3.318 -15.455 1.00 92.62 106 TRP A N 1
ATOM 855 C CA . TRP A 1 106 ? -3.684 2.070 -16.196 1.00 92.62 106 TRP A CA 1
ATOM 856 C C . TRP A 1 106 ? -4.961 1.234 -16.196 1.00 92.62 106 TRP A C 1
ATOM 858 O O . TRP A 1 106 ? -5.369 0.758 -17.253 1.00 92.62 106 TRP A O 1
ATOM 868 N N . GLU A 1 107 ? -5.595 1.064 -15.032 1.00 93.12 107 GLU A N 1
ATOM 869 C CA . GLU A 1 107 ? -6.829 0.286 -14.908 1.00 93.12 107 GLU A CA 1
ATOM 870 C C . GLU A 1 107 ? -7.996 0.907 -15.674 1.00 93.12 107 GLU A C 1
ATOM 872 O O . GLU A 1 107 ? -8.815 0.172 -16.221 1.00 93.12 107 GLU A O 1
ATOM 877 N N . ALA A 1 108 ? -8.050 2.239 -15.758 1.00 90.75 108 ALA A N 1
ATOM 878 C CA . ALA A 1 108 ? -9.060 2.949 -16.536 1.00 90.75 108 ALA A CA 1
ATOM 879 C C . ALA A 1 108 ? -8.937 2.702 -18.052 1.00 90.75 108 ALA A C 1
ATOM 881 O O . ALA A 1 108 ? -9.949 2.731 -18.746 1.00 90.75 108 ALA A O 1
ATOM 882 N N . LEU A 1 109 ? -7.722 2.461 -18.562 1.00 90.81 109 LEU A N 1
ATOM 883 C CA . LEU A 1 109 ? -7.459 2.270 -19.995 1.00 90.81 109 LEU A CA 1
ATOM 884 C C . LEU A 1 109 ? -7.382 0.795 -20.412 1.00 90.81 109 LEU A C 1
ATOM 886 O O . LEU A 1 109 ? -7.921 0.418 -21.445 1.00 90.81 109 LEU A O 1
ATOM 890 N N . ASN A 1 110 ? -6.699 -0.036 -19.623 1.00 90.44 110 ASN A N 1
ATOM 891 C CA . ASN A 1 110 ? -6.356 -1.419 -19.977 1.00 90.44 110 ASN A CA 1
ATOM 892 C C . ASN A 1 110 ? -7.137 -2.460 -19.161 1.00 90.44 110 ASN A C 1
ATOM 894 O O . ASN A 1 110 ? -7.032 -3.656 -19.428 1.00 90.44 110 ASN A O 1
ATOM 898 N N . GLY A 1 111 ? -7.888 -2.024 -18.147 1.00 90.81 111 GLY A N 1
ATOM 899 C CA . GLY A 1 111 ? -8.552 -2.912 -17.200 1.00 90.81 111 GLY A CA 1
ATOM 900 C C . GLY A 1 111 ? -7.647 -3.385 -16.051 1.00 90.81 111 GLY A C 1
ATOM 901 O O . GLY A 1 111 ? -6.528 -2.893 -15.865 1.00 90.81 111 GLY A O 1
ATOM 902 N N . PRO A 1 112 ? -8.136 -4.320 -15.219 1.00 93.00 112 PRO A N 1
ATOM 903 C CA . PRO A 1 112 ? -7.457 -4.727 -13.995 1.00 93.00 112 PRO A CA 1
ATOM 904 C C . PRO A 1 112 ? -6.103 -5.386 -14.276 1.00 93.00 112 PRO A C 1
ATOM 906 O O . PRO A 1 112 ? -5.943 -6.153 -15.224 1.00 93.00 112 PRO A O 1
ATOM 909 N N . ILE A 1 113 ? -5.130 -5.130 -13.402 1.00 91.38 113 ILE A N 1
ATOM 910 C CA . ILE A 1 113 ? -3.816 -5.773 -13.482 1.00 91.38 113 ILE A CA 1
ATOM 911 C C . ILE A 1 113 ? -3.973 -7.272 -13.169 1.00 91.38 113 ILE A C 1
ATOM 913 O O . ILE A 1 113 ? -4.480 -7.606 -12.092 1.00 91.38 113 ILE A O 1
ATOM 917 N N . PRO A 1 114 ? -3.523 -8.181 -14.056 1.00 93.31 114 PRO A N 1
ATOM 918 C CA . PRO A 1 114 ? -3.557 -9.615 -13.798 1.00 93.31 114 PRO A CA 1
ATOM 919 C C . PRO A 1 114 ? -2.791 -9.999 -12.527 1.00 93.31 114 PRO A C 1
ATOM 921 O O . PRO A 1 114 ? -1.776 -9.392 -12.173 1.00 93.31 114 PRO A O 1
ATOM 924 N N . ALA A 1 115 ? -3.253 -11.046 -11.843 1.00 91.56 115 ALA A N 1
ATOM 925 C CA . ALA A 1 115 ? -2.601 -11.534 -10.632 1.00 91.56 115 ALA A CA 1
ATOM 926 C C . ALA A 1 115 ? -1.135 -11.929 -10.904 1.00 91.56 115 ALA A C 1
ATOM 928 O O . ALA A 1 115 ? -0.827 -12.588 -11.893 1.00 91.56 115 ALA A O 1
ATOM 929 N N . GLY A 1 116 ? -0.223 -11.518 -10.018 1.00 91.69 116 GLY A N 1
ATOM 930 C CA . GLY A 1 116 ? 1.217 -11.786 -10.150 1.00 91.69 116 GLY A CA 1
ATOM 931 C C . GLY A 1 116 ? 1.978 -10.819 -11.067 1.00 91.69 116 GLY A C 1
ATOM 932 O O . GLY A 1 116 ? 3.205 -10.904 -11.146 1.00 91.69 116 GLY A O 1
ATOM 933 N N . MET A 1 117 ? 1.286 -9.877 -11.715 1.00 93.06 117 MET A N 1
ATOM 934 C CA . MET A 1 117 ? 1.915 -8.815 -12.498 1.00 93.06 117 MET A CA 1
ATOM 935 C C . MET A 1 117 ? 2.012 -7.509 -11.711 1.00 93.06 117 MET A C 1
ATOM 937 O O . MET A 1 117 ? 1.187 -7.189 -10.855 1.00 93.06 117 MET A O 1
ATOM 941 N N . MET A 1 118 ? 3.048 -6.736 -12.015 1.00 90.62 118 MET A N 1
ATOM 942 C CA . MET A 1 118 ? 3.340 -5.452 -11.396 1.00 90.62 118 MET A CA 1
ATOM 943 C C . MET A 1 118 ? 3.457 -4.383 -12.477 1.00 90.62 118 MET A C 1
ATOM 945 O O . MET A 1 118 ? 4.191 -4.560 -13.449 1.00 90.62 118 MET A O 1
ATOM 949 N N . LEU A 1 119 ? 2.769 -3.258 -12.283 1.00 92.12 119 LEU A N 1
ATOM 950 C CA . LEU A 1 119 ? 2.907 -2.093 -13.150 1.00 92.12 119 LEU A CA 1
ATOM 951 C C . LEU A 1 119 ? 4.171 -1.310 -12.787 1.00 92.12 119 LEU A C 1
ATOM 953 O O . LEU A 1 119 ? 4.327 -0.841 -11.651 1.00 92.12 119 LEU A O 1
ATOM 957 N N . MET A 1 120 ? 5.066 -1.163 -13.759 1.00 90.00 120 MET A N 1
ATOM 958 C CA . MET A 1 120 ? 6.334 -0.458 -13.602 1.00 90.00 120 MET A CA 1
ATOM 959 C C . MET A 1 120 ? 6.706 0.317 -14.860 1.00 90.00 120 MET A C 1
ATOM 961 O O . MET A 1 120 ? 6.228 0.042 -15.959 1.00 90.00 120 MET A O 1
ATOM 965 N N . VAL A 1 121 ? 7.624 1.261 -14.683 1.00 89.62 121 VAL A N 1
ATOM 966 C CA . VAL A 1 121 ? 8.226 2.010 -15.781 1.00 89.62 121 VAL A CA 1
ATOM 967 C C . VAL A 1 121 ? 9.185 1.098 -16.574 1.00 89.62 121 VAL A C 1
ATOM 969 O O . VAL A 1 121 ? 10.000 0.357 -16.007 1.00 89.62 121 VAL A O 1
ATOM 972 N N . LYS A 1 122 ? 9.084 1.120 -17.906 1.00 88.44 122 LYS A N 1
ATOM 973 C CA . LYS A 1 122 ? 9.946 0.371 -18.837 1.00 88.44 122 LYS A CA 1
ATOM 974 C C . LYS A 1 122 ? 11.351 0.969 -18.892 1.00 88.44 122 LYS A C 1
ATOM 976 O O . LYS A 1 122 ? 12.334 0.235 -18.831 1.00 88.44 122 LYS A O 1
ATOM 981 N N . ASN A 1 123 ? 11.453 2.291 -18.945 1.00 85.62 123 ASN A N 1
ATOM 982 C CA . ASN A 1 123 ? 12.720 3.000 -18.892 1.00 85.62 123 ASN A CA 1
ATOM 983 C C . ASN A 1 123 ? 12.671 4.111 -17.828 1.00 85.62 123 ASN A C 1
ATOM 985 O O . ASN A 1 123 ? 11.964 5.101 -18.031 1.00 85.62 123 ASN A O 1
ATOM 989 N N . PRO A 1 124 ? 13.414 3.981 -16.713 1.00 82.50 124 PRO A N 1
ATOM 990 C CA . PRO A 1 124 ? 13.407 4.979 -15.645 1.00 82.50 124 PRO A CA 1
ATOM 991 C C . PRO A 1 124 ? 14.023 6.326 -16.056 1.00 82.50 124 PRO A C 1
ATOM 993 O O . PRO A 1 124 ? 13.816 7.307 -15.351 1.00 82.50 124 PRO A O 1
ATOM 996 N N . ALA A 1 125 ? 14.765 6.391 -17.167 1.00 84.62 125 ALA A N 1
ATOM 997 C CA . ALA A 1 125 ? 15.323 7.640 -17.690 1.00 84.62 125 ALA A CA 1
ATOM 998 C C . ALA A 1 125 ? 14.301 8.481 -18.478 1.00 84.62 125 ALA A C 1
ATOM 1000 O O . ALA A 1 125 ? 14.545 9.655 -18.740 1.00 84.62 125 ALA A O 1
ATOM 1001 N N . LEU A 1 126 ? 13.172 7.888 -18.874 1.00 86.69 126 LEU A N 1
ATOM 1002 C CA . LEU A 1 126 ? 12.111 8.569 -19.611 1.00 86.69 126 LEU A CA 1
ATOM 1003 C C . LEU A 1 126 ? 10.998 9.030 -18.660 1.00 86.69 126 LEU A C 1
ATOM 1005 O O . LEU A 1 126 ? 10.782 8.408 -17.615 1.00 86.69 126 LEU A O 1
ATOM 1009 N N . PRO A 1 127 ? 10.251 10.092 -19.017 1.00 87.00 127 PRO A N 1
ATOM 1010 C CA . PRO A 1 127 ? 9.119 10.532 -18.220 1.00 87.00 127 PRO A CA 1
ATOM 1011 C C . PRO A 1 127 ? 8.072 9.423 -18.084 1.00 87.00 127 PRO A C 1
ATOM 1013 O O . PRO A 1 127 ? 7.945 8.508 -18.904 1.00 87.00 127 PRO A O 1
ATOM 1016 N N . ARG A 1 128 ? 7.295 9.527 -17.012 1.00 83.62 128 ARG A N 1
ATOM 1017 C CA . ARG A 1 128 ? 6.200 8.619 -16.690 1.00 83.62 128 ARG A CA 1
ATOM 1018 C C . ARG A 1 128 ? 4.994 8.909 -17.596 1.00 83.62 128 ARG A C 1
ATOM 1020 O O . ARG A 1 128 ? 4.080 9.629 -17.205 1.00 83.62 128 ARG A O 1
ATOM 1027 N N . THR A 1 129 ? 5.007 8.342 -18.798 1.00 88.50 129 THR A N 1
ATOM 1028 C CA . THR A 1 129 ? 3.890 8.333 -19.759 1.00 88.50 129 THR A CA 1
ATOM 1029 C C . THR A 1 129 ? 3.261 6.942 -19.841 1.00 88.50 129 THR A C 1
ATOM 1031 O O . THR A 1 129 ? 3.897 5.959 -19.459 1.00 88.50 129 THR A O 1
ATOM 1034 N N . MET A 1 130 ? 2.026 6.836 -20.348 1.00 86.31 130 MET A N 1
ATOM 1035 C CA . MET A 1 130 ? 1.344 5.538 -20.503 1.00 86.31 130 MET A CA 1
ATOM 1036 C C . MET A 1 130 ? 2.150 4.555 -21.365 1.00 86.31 130 MET A C 1
ATOM 1038 O O . MET A 1 130 ? 2.253 3.382 -21.015 1.00 86.31 130 MET A O 1
ATOM 1042 N N . ASP A 1 131 ? 2.822 5.041 -22.411 1.00 87.94 131 ASP A N 1
ATOM 1043 C CA . ASP A 1 131 ? 3.650 4.211 -23.299 1.00 87.94 131 ASP A CA 1
ATOM 1044 C C . ASP A 1 131 ? 4.894 3.641 -22.600 1.00 87.94 131 ASP A C 1
ATOM 1046 O O . ASP A 1 131 ? 5.338 2.520 -22.884 1.00 87.94 131 ASP A O 1
ATOM 1050 N N . ASN A 1 132 ? 5.441 4.396 -21.643 1.00 90.38 132 ASN A N 1
ATOM 1051 C CA . ASN A 1 132 ? 6.588 3.999 -20.830 1.00 90.38 132 ASN A CA 1
ATOM 1052 C C . ASN A 1 132 ? 6.180 3.161 -19.602 1.00 90.38 132 ASN A C 1
ATOM 1054 O O . ASN A 1 132 ? 7.040 2.745 -18.828 1.00 90.38 132 ASN A O 1
ATOM 1058 N N . LEU A 1 133 ? 4.892 2.870 -19.412 1.00 90.88 133 LEU A N 1
ATOM 1059 C CA . LEU A 1 133 ? 4.421 1.914 -18.412 1.00 90.88 133 LEU A CA 1
ATOM 1060 C C . LEU A 1 133 ? 4.260 0.525 -19.034 1.00 90.88 133 LEU A C 1
ATOM 1062 O O . LEU A 1 133 ? 3.948 0.363 -20.214 1.00 90.88 133 LEU A O 1
ATOM 1066 N N . GLY A 1 134 ? 4.518 -0.506 -18.237 1.00 90.94 134 GLY A N 1
ATOM 1067 C CA . GLY A 1 134 ? 4.340 -1.891 -18.644 1.00 90.94 134 GLY A CA 1
ATOM 1068 C C . GLY A 1 134 ? 4.079 -2.805 -17.459 1.00 90.94 134 GLY A C 1
ATOM 1069 O O . GLY A 1 134 ? 4.465 -2.513 -16.323 1.00 90.94 134 GLY A O 1
ATOM 1070 N N . LEU A 1 135 ? 3.420 -3.922 -17.746 1.00 93.56 135 LEU A N 1
ATOM 1071 C CA . LEU A 1 135 ? 3.239 -5.011 -16.801 1.00 93.56 135 LEU A CA 1
ATOM 1072 C C . LEU A 1 135 ? 4.439 -5.945 -16.864 1.00 93.56 135 LEU A C 1
ATOM 1074 O O . LEU A 1 135 ? 4.894 -6.315 -17.943 1.00 93.56 135 LEU A O 1
ATOM 1078 N N . PHE A 1 136 ? 4.932 -6.327 -15.696 1.00 91.81 136 PHE A N 1
ATOM 1079 C CA . PHE A 1 136 ? 6.026 -7.275 -15.564 1.00 91.81 136 PHE A CA 1
ATOM 1080 C C . PHE A 1 136 ? 5.674 -8.309 -14.512 1.00 91.81 136 PHE A C 1
ATOM 1082 O O . PHE A 1 136 ? 5.095 -7.978 -13.474 1.00 91.81 136 PHE A O 1
ATOM 1089 N N . THR A 1 137 ? 6.080 -9.550 -14.738 1.00 94.25 137 THR A N 1
ATOM 1090 C CA . THR A 1 137 ? 6.153 -10.522 -13.648 1.00 94.25 137 THR A CA 1
ATOM 1091 C C . THR A 1 137 ? 7.317 -10.168 -12.725 1.00 94.25 137 THR A C 1
ATOM 1093 O O . THR A 1 137 ? 8.267 -9.479 -13.116 1.00 94.25 137 THR A O 1
ATOM 1096 N N . SER A 1 138 ? 7.284 -10.665 -11.487 1.00 87.56 138 SER A N 1
ATOM 1097 C CA . SER A 1 138 ? 8.425 -10.508 -10.579 1.00 87.56 138 SER A CA 1
ATOM 1098 C C . SER A 1 138 ? 9.714 -11.068 -11.192 1.00 87.56 138 SER A C 1
ATOM 1100 O O . SER A 1 138 ? 10.761 -10.446 -11.049 1.00 87.56 138 SER A O 1
ATOM 1102 N N . GLN A 1 139 ? 9.637 -12.184 -11.927 1.00 87.25 139 GLN A N 1
ATOM 1103 C CA . GLN A 1 139 ? 10.781 -12.780 -12.622 1.00 87.25 139 GLN A CA 1
ATOM 1104 C C . GLN A 1 139 ? 11.350 -11.850 -13.704 1.00 87.25 139 GLN A C 1
ATOM 1106 O O . GLN A 1 139 ? 12.540 -11.562 -13.678 1.00 87.25 139 GLN A O 1
ATOM 1111 N N . GLN A 1 140 ? 10.510 -11.309 -14.590 1.00 88.62 140 GLN A N 1
ATOM 1112 C CA . GLN A 1 140 ? 10.953 -10.382 -15.641 1.00 88.62 140 GLN A CA 1
ATOM 1113 C C . GLN A 1 140 ? 11.576 -9.111 -15.058 1.00 88.62 140 GLN A C 1
ATOM 1115 O O . GLN A 1 140 ? 12.536 -8.561 -15.597 1.00 88.62 140 GLN A O 1
ATOM 1120 N N . HIS A 1 141 ? 11.037 -8.620 -13.940 1.00 86.81 141 HIS A N 1
ATOM 1121 C CA . HIS A 1 141 ? 11.641 -7.498 -13.236 1.00 86.81 141 HIS A CA 1
ATOM 1122 C C . HIS A 1 141 ? 13.030 -7.848 -12.693 1.00 86.81 141 HIS A C 1
ATOM 1124 O O . HIS A 1 141 ? 13.975 -7.089 -12.907 1.00 86.81 141 HIS A O 1
ATOM 1130 N N . TRP A 1 142 ? 13.158 -9.002 -12.032 1.00 82.44 142 TRP A N 1
ATOM 1131 C CA . TRP A 1 142 ? 14.440 -9.498 -11.538 1.00 82.44 142 TRP A CA 1
ATOM 1132 C C . TRP A 1 142 ? 15.454 -9.684 -12.660 1.00 82.44 142 TRP A C 1
ATOM 1134 O O . TRP A 1 142 ? 16.593 -9.265 -12.498 1.00 82.44 142 TRP A O 1
ATOM 1144 N N . GLU A 1 143 ? 15.050 -10.235 -13.801 1.00 81.69 143 GLU A N 1
ATOM 1145 C CA . GLU A 1 143 ? 15.902 -10.379 -14.983 1.00 81.69 143 GLU A CA 1
ATOM 1146 C C . GLU A 1 143 ? 16.377 -9.020 -15.497 1.00 81.69 143 GLU A C 1
ATOM 1148 O O . GLU A 1 143 ? 17.562 -8.854 -15.755 1.00 81.69 143 GLU A O 1
ATOM 1153 N N . ARG A 1 144 ? 15.508 -8.004 -15.555 1.00 74.69 144 ARG A N 1
ATOM 1154 C CA . ARG A 1 144 ? 15.902 -6.640 -15.958 1.00 74.69 144 ARG A CA 1
ATOM 1155 C C . ARG A 1 144 ? 16.925 -6.022 -15.008 1.00 74.69 144 ARG A C 1
ATOM 1157 O O . ARG A 1 144 ? 17.913 -5.451 -15.465 1.00 74.69 144 ARG A O 1
ATOM 1164 N N . VAL A 1 145 ? 16.705 -6.146 -13.698 1.00 76.00 145 VAL A N 1
ATOM 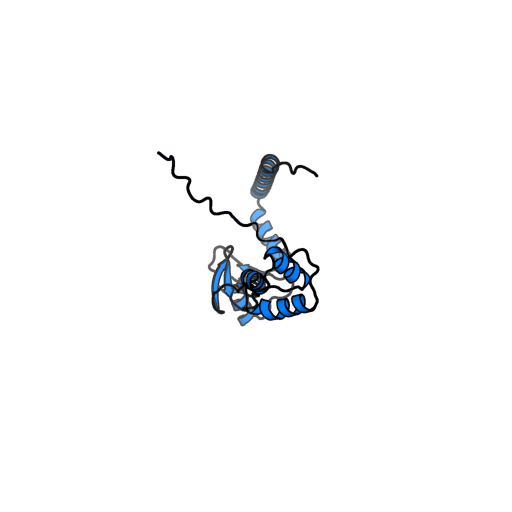1165 C CA . VAL A 1 145 ? 17.653 -5.655 -12.685 1.00 76.00 145 VAL A CA 1
ATOM 1166 C C . VAL A 1 145 ? 18.958 -6.450 -12.742 1.00 76.00 145 VAL A C 1
ATOM 1168 O O . VAL A 1 145 ? 20.037 -5.878 -12.618 1.00 76.00 145 VAL A O 1
ATOM 1171 N N . LEU A 1 146 ? 18.880 -7.766 -12.945 1.00 71.38 146 LEU A N 1
ATOM 1172 C CA . LEU A 1 146 ? 20.042 -8.637 -13.066 1.00 71.38 146 LEU A CA 1
ATOM 1173 C C . LEU A 1 146 ? 20.863 -8.287 -14.306 1.00 71.38 146 LEU A C 1
ATOM 1175 O O . LEU A 1 146 ? 22.067 -8.123 -14.169 1.00 71.38 146 LEU A O 1
ATOM 1179 N N . VAL A 1 147 ? 20.231 -8.125 -15.474 1.00 63.94 147 VAL A N 1
ATOM 1180 C CA . VAL A 1 147 ? 20.870 -7.740 -16.745 1.00 63.94 147 VAL A CA 1
ATOM 1181 C C . VAL A 1 147 ? 21.612 -6.416 -16.611 1.00 63.94 147 VAL A C 1
ATOM 1183 O O . VAL A 1 147 ? 22.772 -6.324 -16.996 1.00 63.94 147 VAL A O 1
ATOM 1186 N N . GLN A 1 148 ? 21.007 -5.414 -15.970 1.00 61.03 148 GLN A N 1
ATOM 1187 C CA . GLN A 1 148 ? 21.702 -4.155 -15.674 1.00 61.03 148 GLN A CA 1
ATOM 1188 C C . GLN A 1 148 ? 22.929 -4.338 -14.761 1.00 61.03 148 GLN A C 1
ATOM 1190 O O . GLN A 1 148 ? 23.860 -3.540 -14.814 1.00 61.03 148 GLN A O 1
ATOM 1195 N N . ASN A 1 149 ? 22.962 -5.405 -13.961 1.00 59.84 149 ASN A N 1
ATOM 1196 C CA . ASN A 1 149 ? 24.048 -5.749 -13.043 1.00 59.84 149 ASN A CA 1
ATOM 1197 C C . ASN A 1 149 ? 24.963 -6.885 -13.562 1.00 59.84 149 ASN A C 1
ATOM 1199 O O . ASN A 1 149 ? 25.734 -7.442 -12.780 1.00 59.84 149 ASN A O 1
ATOM 1203 N N . GLN A 1 150 ? 24.887 -7.264 -14.846 1.00 60.66 150 GLN A N 1
ATOM 1204 C CA . GLN A 1 150 ? 25.615 -8.422 -15.395 1.00 60.66 150 GLN A CA 1
ATOM 1205 C C . GLN A 1 150 ? 27.124 -8.209 -15.584 1.00 60.66 150 GLN A C 1
ATOM 1207 O O . GLN A 1 150 ? 27.841 -9.192 -15.773 1.00 60.66 150 GLN A O 1
ATOM 1212 N N . HIS A 1 151 ? 27.641 -6.979 -15.494 1.00 69.81 151 HIS A N 1
ATOM 1213 C CA . HIS A 1 151 ? 29.091 -6.783 -15.538 1.00 69.81 151 HIS A CA 1
ATOM 1214 C C . HIS A 1 151 ? 29.760 -7.405 -14.297 1.00 69.81 151 HIS A C 1
ATOM 1216 O O . HIS A 1 151 ? 29.348 -7.118 -13.167 1.00 69.81 151 HIS A O 1
ATOM 1222 N N . PRO A 1 152 ? 30.803 -8.241 -14.476 1.00 74.50 152 PRO A N 1
ATOM 1223 C CA . PRO A 1 152 ? 31.411 -9.002 -13.383 1.00 74.50 152 PRO A CA 1
ATOM 1224 C C . PRO A 1 152 ? 31.949 -8.101 -12.263 1.00 74.50 152 PRO A C 1
ATOM 1226 O O . PRO A 1 152 ? 31.797 -8.430 -11.086 1.00 74.50 152 PRO A O 1
ATOM 1229 N N . GLU A 1 153 ? 32.484 -6.929 -12.608 1.00 82.25 153 GLU A N 1
ATOM 1230 C CA . GLU A 1 153 ? 32.965 -5.933 -11.643 1.00 82.25 153 GLU A CA 1
ATOM 1231 C C . GLU A 1 153 ? 31.826 -5.315 -10.815 1.00 82.25 153 GLU A C 1
ATOM 1233 O O . GLU A 1 153 ? 31.944 -5.168 -9.598 1.00 82.25 153 GLU A O 1
ATOM 1238 N N . LEU A 1 154 ? 30.673 -5.026 -11.436 1.00 76.88 154 LEU A N 1
ATOM 1239 C CA . LEU A 1 154 ? 29.501 -4.488 -10.734 1.00 76.88 154 LEU A CA 1
ATOM 1240 C C . LEU A 1 154 ? 28.932 -5.503 -9.741 1.00 76.88 154 LEU A C 1
ATOM 1242 O O . LEU A 1 154 ? 28.560 -5.146 -8.622 1.00 76.88 154 LEU A O 1
ATOM 1246 N N . ARG A 1 155 ? 28.922 -6.787 -10.113 1.00 71.62 155 ARG A N 1
ATOM 1247 C CA . ARG A 1 155 ? 28.501 -7.867 -9.216 1.00 71.62 155 ARG A CA 1
ATOM 1248 C C . ARG A 1 155 ? 29.402 -7.958 -7.984 1.00 71.62 155 ARG A C 1
ATOM 1250 O O . ARG A 1 155 ? 28.885 -8.058 -6.868 1.00 71.62 155 ARG A O 1
ATOM 1257 N N . GLN A 1 156 ? 30.721 -7.886 -8.173 1.00 82.12 156 GLN A N 1
ATOM 1258 C CA . GLN A 1 156 ? 31.687 -7.856 -7.070 1.00 82.12 156 GLN A CA 1
ATOM 1259 C C . GLN A 1 156 ? 31.473 -6.631 -6.173 1.00 82.12 156 GLN A C 1
ATOM 1261 O O . GLN A 1 156 ? 31.441 -6.764 -4.949 1.00 82.12 156 GLN A O 1
ATOM 1266 N N . LEU A 1 157 ? 31.234 -5.456 -6.761 1.00 83.12 157 LEU A N 1
ATOM 1267 C CA . LEU A 1 157 ? 30.960 -4.227 -6.017 1.00 83.12 157 LEU A CA 1
ATOM 1268 C C . LEU A 1 157 ? 29.682 -4.333 -5.171 1.00 83.12 157 LEU A C 1
ATOM 1270 O O . LEU A 1 157 ? 29.683 -3.975 -3.990 1.00 83.12 157 LEU A O 1
ATOM 1274 N N . CYS A 1 158 ? 28.591 -4.857 -5.736 1.00 77.62 158 CYS A N 1
ATOM 1275 C CA . CYS A 1 158 ? 27.349 -5.093 -4.999 1.00 77.62 158 CYS A CA 1
ATOM 1276 C C . CYS A 1 158 ? 27.555 -6.074 -3.838 1.00 77.62 158 CYS A C 1
ATOM 1278 O O . CYS A 1 158 ? 27.059 -5.834 -2.732 1.00 77.62 158 CYS A O 1
ATOM 1280 N N . GLN A 1 159 ? 28.311 -7.151 -4.068 1.00 82.56 159 GLN A N 1
ATOM 1281 C CA . GLN A 1 159 ? 28.654 -8.130 -3.040 1.00 82.56 159 GLN A CA 1
ATOM 1282 C C . GLN A 1 159 ? 29.470 -7.489 -1.911 1.00 82.56 159 GLN A C 1
ATOM 1284 O O . GLN A 1 159 ? 29.128 -7.659 -0.739 1.00 82.56 159 GLN A O 1
ATOM 1289 N N . LEU A 1 160 ? 30.487 -6.695 -2.253 1.00 90.88 160 LEU A N 1
ATOM 1290 C CA . LEU A 1 160 ? 31.328 -5.989 -1.291 1.00 90.88 160 LEU A CA 1
ATOM 1291 C C . LEU A 1 160 ? 30.519 -4.977 -0.468 1.00 90.88 160 LEU A C 1
ATOM 1293 O O . LEU A 1 160 ? 30.597 -4.971 0.761 1.00 90.88 160 LEU A O 1
ATOM 1297 N N . LYS A 1 161 ? 29.660 -4.178 -1.117 1.00 90.44 161 LYS A N 1
ATOM 1298 C CA . LYS A 1 161 ? 28.727 -3.266 -0.434 1.00 90.44 161 LYS A CA 1
ATOM 1299 C C . LYS A 1 161 ? 27.848 -4.022 0.566 1.00 90.44 161 LYS A C 1
ATOM 1301 O O . LYS A 1 161 ? 27.646 -3.556 1.691 1.00 90.44 161 LYS A O 1
ATOM 1306 N N . GLY A 1 162 ? 27.338 -5.192 0.177 1.00 89.31 162 GLY A N 1
ATOM 1307 C CA . GLY A 1 162 ? 26.559 -6.072 1.047 1.00 89.31 162 GLY A CA 1
ATOM 1308 C C . GLY A 1 162 ? 27.352 -6.559 2.263 1.00 89.31 162 GLY A C 1
ATOM 1309 O O . GLY A 1 162 ? 26.866 -6.449 3.389 1.00 89.31 162 GLY A O 1
ATOM 1310 N N . GLN A 1 163 ? 28.585 -7.029 2.058 1.00 94.00 163 GLN A N 1
ATOM 1311 C CA . GLN A 1 163 ? 29.482 -7.471 3.134 1.00 94.00 163 GLN A CA 1
ATOM 1312 C C . GLN A 1 163 ? 29.786 -6.341 4.124 1.00 94.00 163 GLN A C 1
ATOM 1314 O O . GLN A 1 163 ? 29.668 -6.540 5.334 1.00 94.00 163 GLN A O 1
ATOM 1319 N N . ILE A 1 164 ? 30.094 -5.140 3.625 1.00 94.81 164 ILE A N 1
ATOM 1320 C CA . ILE A 1 164 ? 30.342 -3.953 4.455 1.00 94.81 164 ILE A CA 1
ATOM 1321 C C . ILE A 1 164 ? 29.089 -3.590 5.260 1.00 94.81 164 ILE A C 1
ATOM 1323 O O . ILE A 1 164 ? 29.167 -3.410 6.473 1.00 94.81 164 ILE A O 1
ATOM 1327 N N . THR A 1 165 ? 27.919 -3.547 4.614 1.00 93.69 165 THR A N 1
ATOM 1328 C CA . THR A 1 165 ? 26.640 -3.247 5.281 1.00 93.69 165 THR A CA 1
ATOM 1329 C C . THR A 1 165 ? 26.357 -4.242 6.408 1.00 93.69 165 THR A C 1
ATOM 1331 O O . THR A 1 165 ? 25.979 -3.850 7.512 1.00 93.69 165 THR A O 1
ATOM 1334 N N . GLN A 1 166 ? 26.582 -5.538 6.167 1.00 89.38 166 GLN A N 1
ATOM 1335 C CA . GLN A 1 166 ? 26.428 -6.570 7.192 1.00 89.38 166 GLN A CA 1
ATOM 1336 C C . GLN A 1 166 ? 27.440 -6.409 8.330 1.00 89.38 166 GLN A C 1
ATOM 1338 O O . GLN A 1 166 ? 27.061 -6.537 9.492 1.00 89.38 166 GLN A O 1
ATOM 1343 N N . ALA A 1 167 ? 28.707 -6.117 8.025 1.00 93.94 167 ALA A N 1
ATOM 1344 C CA . ALA A 1 167 ? 29.739 -5.894 9.034 1.00 93.94 167 ALA A CA 1
ATOM 1345 C C . ALA A 1 167 ? 29.4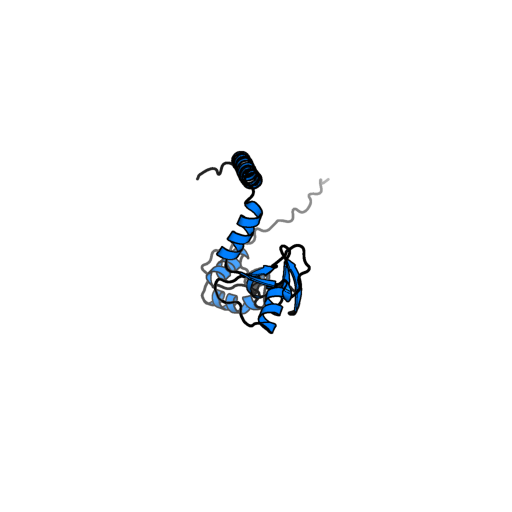11 -4.689 9.929 1.00 93.94 167 ALA A C 1
ATOM 1347 O O . ALA A 1 167 ? 29.550 -4.783 11.150 1.00 93.94 167 ALA A O 1
ATOM 1348 N N . ILE A 1 168 ? 28.911 -3.597 9.340 1.00 93.31 168 ILE A N 1
ATOM 1349 C CA . ILE A 1 168 ? 28.411 -2.430 10.075 1.00 93.31 168 ILE A CA 1
ATOM 1350 C C . ILE A 1 168 ? 27.250 -2.852 10.973 1.00 93.31 168 ILE A C 1
ATOM 1352 O O . ILE A 1 168 ? 27.348 -2.689 12.183 1.00 93.31 168 ILE A O 1
ATOM 1356 N N . ASN A 1 169 ? 26.208 -3.479 10.419 1.00 89.94 169 ASN A N 1
ATOM 1357 C CA . ASN A 1 169 ? 25.022 -3.883 11.180 1.00 89.94 169 ASN A CA 1
ATOM 1358 C C . ASN A 1 169 ? 25.335 -4.860 12.322 1.00 89.94 169 ASN A C 1
ATOM 1360 O O . ASN A 1 169 ? 24.687 -4.794 13.364 1.00 89.94 169 AS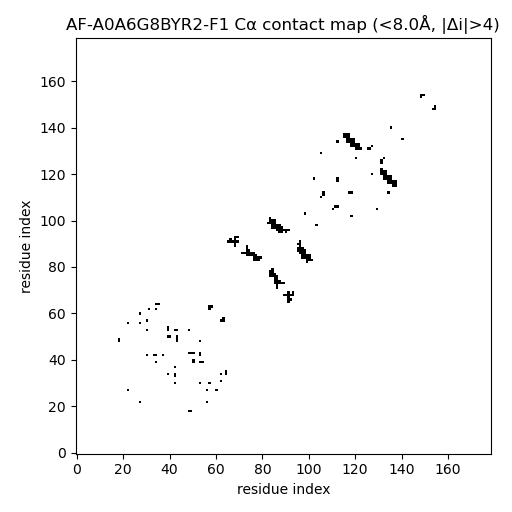N A O 1
ATOM 1364 N N . ARG A 1 170 ? 26.328 -5.747 12.164 1.00 88.56 170 ARG A N 1
ATOM 1365 C CA . ARG A 1 170 ? 26.806 -6.635 13.241 1.00 88.56 170 ARG A CA 1
ATOM 1366 C C . ARG A 1 170 ? 27.447 -5.858 14.392 1.00 88.56 170 ARG A C 1
ATOM 1368 O O . ARG A 1 170 ? 27.314 -6.275 15.537 1.00 88.56 170 ARG A O 1
ATOM 1375 N N . ARG A 1 171 ? 28.146 -4.759 14.092 1.00 87.81 171 ARG A N 1
ATOM 1376 C CA . ARG A 1 171 ? 28.817 -3.901 15.085 1.00 87.81 171 ARG A CA 1
ATOM 1377 C C . ARG A 1 171 ? 27.869 -2.887 15.724 1.00 87.81 171 ARG A C 1
ATOM 1379 O O . ARG A 1 171 ? 28.022 -2.585 16.900 1.00 87.81 171 ARG A O 1
ATOM 1386 N N . THR A 1 172 ? 26.917 -2.359 14.959 1.00 88.44 172 THR A N 1
ATOM 1387 C CA . THR A 1 172 ? 25.988 -1.309 15.402 1.00 88.44 172 THR A CA 1
ATOM 1388 C C . THR A 1 172 ? 24.687 -1.853 15.975 1.00 88.44 172 THR A C 1
ATOM 1390 O O . THR A 1 172 ? 24.016 -1.127 16.706 1.00 88.44 172 THR A O 1
ATOM 1393 N N . SER A 1 173 ? 24.316 -3.109 15.692 1.00 72.94 173 SER A N 1
ATOM 1394 C CA . SER A 1 173 ? 23.152 -3.717 16.340 1.00 72.94 173 SER A CA 1
ATOM 1395 C C . SER A 1 173 ? 23.414 -3.839 17.841 1.00 72.94 173 SER A C 1
ATOM 1397 O O . SER A 1 173 ? 24.333 -4.562 18.236 1.00 72.94 173 SER A O 1
ATOM 1399 N N . PRO A 1 174 ? 22.609 -3.188 18.699 1.00 72.19 174 PRO A N 1
ATOM 1400 C CA . PRO A 1 174 ? 22.720 -3.385 20.134 1.00 72.19 174 PRO A CA 1
ATOM 1401 C C . PRO A 1 174 ? 22.482 -4.868 20.429 1.00 72.19 174 PRO A C 1
ATOM 1403 O O . PRO A 1 174 ? 21.492 -5.438 19.962 1.00 72.19 174 PRO A O 1
ATOM 1406 N N . LYS A 1 175 ? 23.392 -5.509 21.182 1.00 61.41 175 LYS A N 1
ATOM 1407 C CA . LYS A 1 175 ? 23.183 -6.874 21.693 1.00 61.41 175 LYS A CA 1
ATOM 1408 C C . LYS A 1 175 ? 21.790 -6.914 22.328 1.00 61.41 175 LYS A C 1
ATOM 1410 O O . LYS A 1 175 ? 21.580 -6.293 23.369 1.00 61.41 175 LYS A O 1
ATOM 1415 N N . ARG A 1 176 ? 20.835 -7.622 21.711 1.00 54.69 176 ARG A N 1
ATOM 1416 C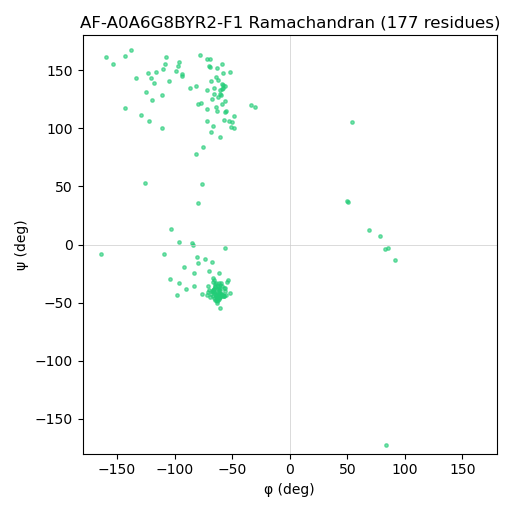 CA . ARG A 1 176 ? 19.570 -7.968 22.371 1.00 54.69 176 ARG A CA 1
ATOM 1417 C C . ARG A 1 176 ? 19.965 -8.731 23.631 1.00 54.69 176 ARG A C 1
ATOM 1419 O O . ARG A 1 176 ? 20.447 -9.855 23.522 1.00 54.69 176 ARG A O 1
ATOM 1426 N N . LYS A 1 177 ? 19.822 -8.110 24.807 1.00 43.66 177 LYS A N 1
ATOM 1427 C CA . LYS A 1 177 ? 19.820 -8.852 26.070 1.00 43.66 177 LYS A CA 1
ATOM 1428 C C . LYS A 1 177 ? 18.704 -9.890 25.939 1.00 43.66 177 LYS A C 1
ATOM 1430 O O . LYS A 1 177 ? 17.551 -9.518 25.720 1.00 43.66 177 LYS A O 1
ATOM 1435 N N . ALA A 1 178 ? 19.088 -11.162 25.927 1.00 43.06 178 ALA A N 1
ATOM 1436 C CA . ALA A 1 178 ? 18.153 -12.276 26.005 1.00 43.06 178 ALA A CA 1
ATOM 1437 C C . ALA A 1 178 ? 17.423 -12.227 27.367 1.00 43.06 178 ALA A C 1
ATOM 1439 O O . ALA A 1 178 ? 17.988 -11.643 28.298 1.00 43.06 178 ALA A O 1
ATOM 1440 N N . PRO A 1 179 ? 16.178 -12.736 27.456 1.00 53.72 179 PRO A N 1
ATOM 1441 C CA . PRO A 1 179 ? 15.415 -12.773 28.704 1.00 53.72 179 PRO A CA 1
ATOM 1442 C C . PRO A 1 179 ? 16.097 -13.617 29.784 1.00 53.72 179 PRO A C 1
ATOM 1444 O O . PRO A 1 179 ? 16.790 -14.593 29.416 1.00 53.72 179 PRO A O 1
#

Solvent-accessible surface area (backbone atoms only — not comparable to full-atom values): 11149 Å² total; per-residue (Å²): 135,88,82,79,94,74,81,83,76,80,74,80,70,79,76,77,83,75,61,90,64,84,85,47,73,64,58,53,50,51,48,64,68,42,49,86,81,40,52,60,64,57,47,14,66,74,67,65,38,57,48,70,55,47,50,51,49,30,57,75,71,67,60,68,70,78,50,79,41,73,92,63,56,74,67,43,72,48,80,54,98,89,38,56,30,27,27,74,45,86,80,40,43,68,81,73,14,42,42,47,46,67,56,55,57,44,34,74,74,74,41,78,79,57,88,76,48,43,84,42,67,73,49,86,92,51,75,97,43,77,87,36,44,41,77,32,41,67,65,60,48,50,50,54,57,45,60,78,43,60,52,71,68,55,44,52,50,54,51,48,54,49,52,51,52,49,54,48,49,67,71,69,49,75,80,78,79,75,135

Foldseek 3Di:
DDDDDDDDPPPPPDDDPPAPDDDDPVNLVVLVVCLQPDDLVVNCVVVVYDSVVSVVSCVVVVNDHLQQAPPDDFQDWDDDPNFIWGQHDRSSDNVVRIDGPLQVVCCVPPNHDDPQWDWDFCDPVDDDDPVRIDIDHPVRVVVVVVVVQVDPVSVVVVVVVVVVVVVCCVVPVDPPPDD

Nearest PDB structures (foldseek):
  7r3e-assembly1_B  TM=6.989E-01  e=1.993E+00  Pseudomonas aeruginosa PAO1
  8dq1-assembly1_D  TM=7.279E-01  e=3.077E+00  Pseudomonas aeruginosa
  1f36-assembly1_B  TM=7.482E-01  e=5.722E+00  Escherichia coli
  7r3g-assembly1_B  TM=5.140E-01  e=1.873E+00  Pseudomonas aeruginosa PAO1
  7r3e-assembly1_A  TM=5.409E-01  e=1.993E+00  Pseudomonas aeruginosa PAO1

Radius of gyration: 29.15 Å; Cα contacts (8 Å, |Δi|>4): 131; chains: 1; bounding box: 58×51×92 Å

pLDDT: mean 78.97, std 17.11, range [34.91, 95.88]